Protein AF-A0A6J2XDR3-F1 (afdb_monomer)

Structure (mmCIF, N/CA/C/O backbone):
data_AF-A0A6J2XDR3-F1
#
_entry.id   AF-A0A6J2XDR3-F1
#
loop_
_atom_site.group_PDB
_atom_site.id
_atom_site.type_symbol
_atom_site.label_atom_id
_atom_site.label_alt_id
_atom_site.label_comp_id
_atom_site.label_asym_id
_atom_site.label_entity_id
_atom_site.label_seq_id
_atom_site.pdbx_PDB_ins_code
_atom_site.Cartn_x
_atom_site.Cartn_y
_atom_site.Cartn_z
_atom_site.occupancy
_atom_site.B_iso_or_equiv
_atom_site.auth_seq_id
_atom_site.auth_comp_id
_atom_site.auth_asym_id
_atom_site.auth_atom_id
_atom_site.pdbx_PDB_model_num
ATOM 1 N N . MET A 1 1 ? -37.611 -38.930 29.284 1.00 57.62 1 MET A N 1
ATOM 2 C CA . MET A 1 1 ? -36.949 -38.445 30.517 1.00 57.62 1 MET A CA 1
ATOM 3 C C . MET A 1 1 ? -37.208 -36.951 30.643 1.00 57.62 1 MET A C 1
ATOM 5 O O . MET A 1 1 ? -36.987 -36.275 29.644 1.00 57.62 1 MET A O 1
ATOM 9 N N . PRO A 1 2 ? -37.687 -36.424 31.783 1.00 74.38 2 PRO A N 1
ATOM 10 C CA . PRO A 1 2 ? -37.777 -34.981 31.978 1.00 74.38 2 PRO A CA 1
ATOM 11 C C . PRO A 1 2 ? -36.400 -34.430 32.374 1.00 74.38 2 PRO A C 1
ATOM 13 O O . PRO A 1 2 ? -35.704 -35.013 33.205 1.00 74.38 2 PRO A O 1
ATOM 16 N N . PHE A 1 3 ? -35.981 -33.332 31.748 1.00 73.56 3 PHE A N 1
ATOM 17 C CA . PHE A 1 3 ? -34.728 -32.660 32.082 1.00 73.56 3 PHE A CA 1
ATOM 18 C C . PHE A 1 3 ? -34.856 -31.928 33.424 1.00 73.56 3 PHE A C 1
ATOM 20 O O . PHE A 1 3 ? -35.888 -31.325 33.711 1.00 73.56 3 PHE A O 1
ATOM 27 N N . VAL A 1 4 ? -33.796 -31.963 34.237 1.00 82.19 4 VAL A N 1
ATOM 28 C CA . VAL A 1 4 ? -33.711 -31.187 35.483 1.00 82.19 4 VAL A CA 1
ATOM 29 C C . VAL A 1 4 ? -33.727 -29.701 35.128 1.00 82.19 4 VAL A C 1
ATOM 31 O O . VAL A 1 4 ? -32.774 -29.191 34.537 1.00 82.19 4 VAL A O 1
ATOM 34 N N . GLN A 1 5 ? -34.807 -29.010 35.482 1.00 79.81 5 GLN A N 1
ATOM 35 C CA . GLN A 1 5 ? -34.927 -27.572 35.290 1.00 79.81 5 GLN A CA 1
ATOM 36 C C . GLN A 1 5 ? -34.042 -26.865 36.320 1.00 79.81 5 GLN A C 1
ATOM 38 O O . GLN A 1 5 ? -34.314 -26.893 37.518 1.00 79.81 5 GLN A O 1
ATOM 43 N N . ARG A 1 6 ? -32.943 -26.264 35.857 1.00 81.50 6 ARG A N 1
ATOM 44 C CA . ARG A 1 6 ? -32.077 -25.424 36.690 1.00 81.50 6 ARG A CA 1
ATOM 45 C C . ARG A 1 6 ? -32.516 -23.977 36.531 1.00 81.50 6 ARG A C 1
ATOM 47 O O . ARG A 1 6 ? -32.432 -23.433 35.433 1.00 81.50 6 ARG A O 1
ATOM 54 N N . VAL A 1 7 ? -32.980 -23.371 37.618 1.00 74.50 7 VAL A N 1
ATOM 55 C CA . VAL A 1 7 ? -33.200 -21.924 37.680 1.00 74.50 7 VAL A CA 1
ATOM 56 C C . VAL A 1 7 ? -31.841 -21.278 37.935 1.00 74.50 7 VAL A C 1
ATOM 58 O O . VAL A 1 7 ? -31.142 -21.659 38.874 1.00 74.50 7 VAL A O 1
ATOM 61 N N . VAL A 1 8 ? -31.425 -20.376 37.047 1.00 78.88 8 VAL A N 1
ATOM 62 C CA . VAL A 1 8 ? -30.143 -19.667 37.131 1.00 78.88 8 VAL A CA 1
ATOM 63 C C . VAL A 1 8 ? -30.444 -18.200 37.380 1.00 78.88 8 VAL A C 1
ATOM 65 O O . VAL A 1 8 ? -31.195 -17.594 36.619 1.00 78.88 8 VAL A O 1
ATOM 68 N N . GLU A 1 9 ? -29.844 -17.638 38.426 1.00 72.19 9 GLU A N 1
ATOM 69 C CA . GLU A 1 9 ? -30.037 -16.240 38.805 1.00 72.19 9 GLU A CA 1
ATOM 70 C C . GLU A 1 9 ? -28.734 -15.445 38.636 1.00 72.19 9 GLU A C 1
ATOM 72 O O . GLU A 1 9 ? -27.657 -15.920 39.020 1.00 72.19 9 GLU A O 1
ATOM 77 N N . PRO A 1 10 ? -28.796 -14.236 38.055 1.00 73.88 10 PRO A N 1
ATOM 78 C CA . PRO A 1 10 ? -27.627 -13.383 37.895 1.00 73.88 10 PRO A CA 1
ATOM 79 C C . PRO A 1 10 ? -27.166 -12.846 39.257 1.00 73.88 10 PRO A C 1
ATOM 81 O O . PRO A 1 10 ? -27.947 -12.253 39.988 1.00 73.88 10 PRO A O 1
ATOM 84 N N . ARG A 1 11 ? -25.883 -13.022 39.606 1.00 78.38 11 ARG A N 1
ATOM 85 C CA . ARG A 1 11 ? -25.310 -12.528 40.882 1.00 78.38 11 ARG A CA 1
ATOM 86 C C . ARG A 1 11 ? -24.545 -11.212 40.769 1.00 78.38 11 ARG A C 1
ATOM 88 O O . ARG A 1 11 ? -24.395 -10.495 41.757 1.00 78.38 11 ARG A O 1
ATOM 95 N N . LEU A 1 12 ? -24.035 -10.914 39.579 1.00 79.50 12 LEU A N 1
ATOM 96 C CA . LEU A 1 12 ? -23.176 -9.767 39.310 1.00 79.50 12 LEU A CA 1
ATOM 97 C C . LEU A 1 12 ? -23.710 -8.996 38.106 1.00 79.50 12 LEU A C 1
ATOM 99 O O . LEU A 1 12 ? -24.122 -9.601 37.116 1.00 79.50 12 LEU A O 1
ATOM 103 N N . LEU A 1 13 ? -23.621 -7.671 38.174 1.00 78.94 13 LEU A N 1
ATOM 104 C CA . LEU A 1 13 ? -23.793 -6.774 37.042 1.00 78.94 13 LEU A CA 1
ATOM 105 C C . LEU A 1 13 ? -22.495 -5.988 36.856 1.00 78.94 13 LEU A C 1
ATOM 107 O O . LEU A 1 13 ? -22.123 -5.161 37.688 1.00 78.94 13 LEU A O 1
ATOM 111 N N . SER A 1 14 ? -21.769 -6.267 35.770 1.00 79.31 14 SER A N 1
ATOM 112 C CA . SER A 1 14 ? -20.398 -5.775 35.582 1.00 79.31 14 SER A CA 1
ATOM 113 C C . SER A 1 14 ? -19.500 -6.171 36.771 1.00 79.31 14 SER A C 1
ATOM 115 O O . SER A 1 14 ? -19.256 -7.358 36.982 1.00 79.31 14 SER A O 1
ATOM 117 N N . ARG A 1 15 ? -19.010 -5.200 37.554 1.00 81.38 15 ARG A N 1
ATOM 118 C CA . ARG A 1 15 ? -18.175 -5.407 38.751 1.00 81.38 15 ARG A CA 1
ATOM 119 C C . ARG A 1 15 ? -18.949 -5.242 40.069 1.00 81.38 15 ARG A C 1
ATOM 121 O O . ARG A 1 15 ? -18.328 -5.266 41.126 1.00 81.38 15 ARG A O 1
ATOM 128 N N . VAL A 1 16 ? -20.271 -5.060 40.014 1.00 79.94 16 VAL A N 1
ATOM 129 C CA . VAL A 1 16 ? -21.134 -4.798 41.177 1.00 79.94 16 VAL A CA 1
ATOM 130 C C . VAL A 1 16 ? -21.942 -6.051 41.530 1.00 79.94 16 VAL A C 1
ATOM 132 O O . VAL A 1 16 ? -22.462 -6.733 40.646 1.00 79.94 16 VAL A O 1
ATOM 135 N N . GLN A 1 17 ? -22.038 -6.370 42.824 1.00 82.81 17 GLN A N 1
ATOM 136 C CA . GLN A 1 17 ? -22.898 -7.445 43.332 1.00 82.81 17 GLN A CA 1
ATOM 137 C C . GLN A 1 17 ? -24.353 -6.981 43.396 1.00 82.81 17 GLN A C 1
ATOM 139 O O . GLN A 1 17 ? -24.641 -5.955 44.006 1.00 82.81 17 GLN A O 1
ATOM 144 N N . LEU A 1 18 ? -25.255 -7.756 42.786 1.00 79.06 18 LEU A N 1
ATOM 145 C CA . LEU A 1 18 ? -26.684 -7.428 42.708 1.00 79.06 18 LEU A CA 1
ATOM 146 C C . LEU A 1 18 ? -27.416 -7.635 44.042 1.00 79.06 18 LEU A C 1
ATOM 148 O O . LEU A 1 18 ? -28.390 -6.943 44.337 1.00 79.06 18 LEU A O 1
ATOM 152 N N . PHE A 1 19 ? -26.924 -8.568 44.857 1.00 82.94 19 PHE A N 1
ATOM 153 C CA . PHE A 1 19 ? -27.519 -8.963 46.130 1.00 82.94 19 PHE A CA 1
ATOM 154 C C . PHE A 1 19 ? -26.476 -8.893 47.248 1.00 82.94 19 PHE A C 1
ATOM 156 O O . PHE A 1 19 ? -25.295 -9.165 47.020 1.00 82.94 19 PHE A O 1
ATOM 163 N N . ASN A 1 20 ? -26.913 -8.530 48.452 1.00 82.25 20 ASN A N 1
ATOM 164 C CA . ASN A 1 20 ? -26.127 -8.697 49.675 1.00 82.25 20 ASN A CA 1
ATOM 165 C C . ASN A 1 20 ? -26.038 -10.179 50.073 1.00 82.25 20 ASN A C 1
ATOM 167 O O . ASN A 1 20 ? -26.810 -11.006 49.585 1.00 82.25 20 ASN A O 1
ATOM 171 N N . GLU A 1 21 ? -25.140 -10.511 51.006 1.00 83.19 21 GLU A N 1
ATOM 172 C CA . GLU A 1 21 ? -25.042 -11.869 51.574 1.00 83.19 21 GLU A CA 1
ATOM 173 C C . GLU A 1 21 ? -26.366 -12.331 52.213 1.00 83.19 21 GLU A C 1
ATOM 175 O O . GLU A 1 21 ? -26.686 -13.517 52.182 1.00 83.19 21 GLU A O 1
ATOM 180 N N . ASP A 1 22 ? -27.185 -11.376 52.664 1.00 84.12 22 ASP A N 1
ATOM 181 C CA . ASP A 1 22 ? -28.503 -11.595 53.272 1.00 84.12 22 ASP A CA 1
ATOM 182 C C . ASP A 1 22 ? -29.638 -11.787 52.241 1.00 84.12 22 ASP A C 1
ATOM 184 O O . ASP A 1 22 ? -30.806 -11.903 52.610 1.00 84.12 22 ASP A O 1
ATOM 188 N N . GLY A 1 23 ? -29.330 -11.758 50.938 1.00 78.38 23 GLY A N 1
ATOM 189 C CA . GLY A 1 23 ? -30.308 -11.891 49.850 1.00 78.38 23 GLY A CA 1
ATOM 190 C C . GLY A 1 23 ? -31.117 -10.626 49.537 1.00 78.38 23 GLY A C 1
ATOM 191 O O . GLY A 1 23 ? -31.949 -10.643 48.632 1.00 78.38 23 GLY A O 1
ATOM 192 N N . SER A 1 24 ? -30.874 -9.512 50.236 1.00 80.44 24 SER A N 1
ATOM 193 C CA . SER A 1 24 ? -31.494 -8.220 49.917 1.00 80.44 24 SER A CA 1
ATOM 194 C C . SER A 1 24 ? -30.915 -7.624 48.630 1.00 80.44 24 SER A C 1
ATOM 196 O O . SER A 1 24 ? -29.707 -7.697 48.381 1.00 80.44 24 SER A O 1
ATOM 198 N N . VAL A 1 25 ? -31.786 -7.035 47.804 1.00 80.06 25 VAL A N 1
ATOM 199 C CA . VAL A 1 25 ? -31.388 -6.352 46.567 1.00 80.06 25 VAL A CA 1
ATOM 200 C C . VAL A 1 25 ? -30.539 -5.140 46.934 1.00 80.06 25 VAL A C 1
ATOM 202 O O . VAL A 1 25 ? -30.947 -4.296 47.730 1.00 80.06 25 VAL A O 1
ATOM 205 N N . ARG A 1 26 ? -29.332 -5.083 46.378 1.00 77.69 26 ARG A N 1
ATOM 206 C CA . ARG A 1 26 ? -28.338 -4.048 46.681 1.00 77.69 26 ARG A CA 1
ATOM 207 C C . ARG A 1 26 ? -28.389 -2.865 45.714 1.00 77.69 26 ARG A C 1
ATOM 209 O O . ARG A 1 26 ? -27.817 -1.817 45.992 1.00 77.69 26 ARG A O 1
ATOM 216 N N . VAL A 1 27 ? -29.028 -3.090 44.575 1.00 73.69 27 VAL A N 1
ATOM 217 C CA . VAL A 1 27 ? -28.977 -2.281 43.360 1.00 73.69 27 VAL A CA 1
ATOM 218 C C . VAL A 1 27 ? -30.325 -1.595 43.166 1.00 73.69 27 VAL A C 1
ATOM 220 O O . VAL A 1 27 ? -31.364 -2.242 43.272 1.00 73.69 27 VAL A O 1
ATOM 223 N N . ASN A 1 28 ? -30.309 -0.291 42.898 1.00 71.06 28 ASN A N 1
ATOM 224 C CA . ASN A 1 28 ? -31.529 0.475 42.649 1.00 71.06 28 ASN A CA 1
ATOM 225 C C . AS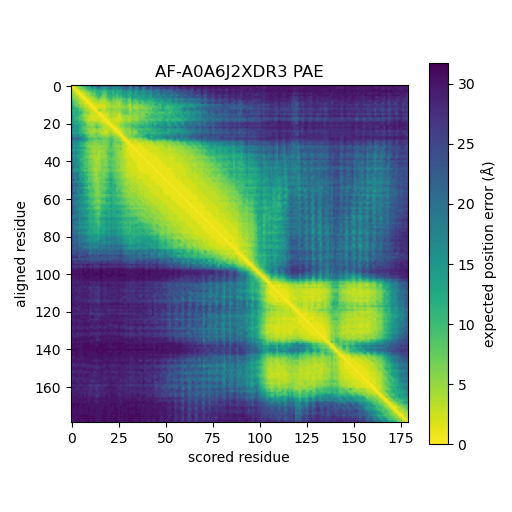N A 1 28 ? -32.097 0.200 41.245 1.00 71.06 28 ASN A C 1
ATOM 227 O O . ASN A 1 28 ? -31.360 -0.118 40.304 1.00 71.06 28 ASN A O 1
ATOM 231 N N . ASP A 1 29 ? -33.412 0.385 41.089 1.00 71.12 29 ASP A N 1
ATOM 232 C CA . ASP A 1 29 ? -34.073 0.334 39.782 1.00 71.12 29 ASP A CA 1
ATOM 233 C C . ASP A 1 29 ? -33.400 1.324 38.809 1.00 71.12 29 ASP A C 1
ATOM 235 O O . ASP A 1 29 ? -33.241 2.507 39.110 1.00 71.12 29 ASP A O 1
ATOM 239 N N . GLY A 1 30 ? -32.964 0.827 37.644 1.00 72.81 30 GLY A N 1
ATOM 240 C CA . GLY A 1 30 ? -32.302 1.618 36.593 1.00 72.81 30 GLY A CA 1
ATOM 241 C C . GLY A 1 30 ? -30.785 1.418 36.447 1.00 72.81 30 GLY A C 1
ATOM 242 O O . GLY A 1 30 ? -30.225 1.803 35.421 1.00 72.81 30 GLY A O 1
ATOM 243 N N . GLU A 1 31 ? -30.090 0.757 37.381 1.00 78.81 31 GLU A N 1
ATOM 244 C CA . GLU A 1 31 ? -28.640 0.501 37.236 1.00 78.81 31 GLU A CA 1
ATOM 245 C C . GLU A 1 31 ? -28.307 -0.403 36.037 1.00 78.81 31 GLU A C 1
ATOM 247 O O . GLU A 1 31 ? -27.301 -0.199 35.357 1.00 78.81 31 GLU A O 1
ATOM 252 N N . LEU A 1 32 ? -29.174 -1.372 35.723 1.00 80.31 32 LEU A N 1
ATOM 253 C CA . LEU A 1 32 ? -29.036 -2.205 34.523 1.00 80.31 32 LEU A CA 1
ATOM 254 C C . LEU A 1 32 ? -29.129 -1.368 33.241 1.00 80.31 32 LEU A C 1
ATOM 256 O O . LEU A 1 32 ? -28.338 -1.559 32.315 1.00 80.31 32 LEU A O 1
ATOM 260 N N . GLU A 1 33 ? -30.062 -0.421 33.195 1.00 84.31 33 GLU A N 1
ATOM 261 C CA . GLU A 1 33 ? -30.222 0.500 32.070 1.00 84.31 33 GLU A CA 1
ATOM 262 C C . GLU A 1 33 ? -29.004 1.429 31.945 1.00 84.31 33 GLU A C 1
ATOM 264 O O . GLU A 1 33 ? -28.465 1.619 30.855 1.00 84.31 33 GLU A O 1
ATOM 269 N N . ALA A 1 34 ? -28.477 1.918 33.070 1.00 84.56 34 ALA A N 1
ATOM 270 C CA . ALA A 1 34 ? -27.263 2.728 33.092 1.00 84.56 34 ALA A CA 1
ATOM 271 C C . ALA A 1 34 ? -26.028 1.956 32.590 1.00 84.56 34 ALA A C 1
ATOM 273 O O . ALA A 1 34 ? -25.277 2.470 31.756 1.00 84.56 34 ALA A O 1
ATOM 274 N N . VAL A 1 35 ? -25.818 0.715 33.051 1.00 87.00 35 VAL A N 1
ATOM 275 C CA . VAL A 1 35 ? -24.690 -0.130 32.620 1.00 87.00 35 VAL A CA 1
ATOM 276 C C . VAL A 1 35 ? -24.813 -0.485 31.142 1.00 87.00 35 VAL A C 1
ATOM 278 O O . VAL A 1 35 ? -23.840 -0.352 30.404 1.00 87.00 35 VAL A O 1
ATOM 281 N N . THR A 1 36 ? -25.999 -0.888 30.685 1.00 88.00 36 THR A N 1
ATOM 282 C CA . THR A 1 36 ? -26.220 -1.232 29.272 1.00 88.00 36 THR A CA 1
ATOM 283 C C . THR A 1 36 ? -26.013 -0.026 28.360 1.00 88.00 36 THR A C 1
ATOM 285 O O . THR A 1 36 ? -25.289 -0.142 27.369 1.00 88.00 36 THR A O 1
ATOM 288 N N . ASN A 1 37 ? -26.541 1.147 28.719 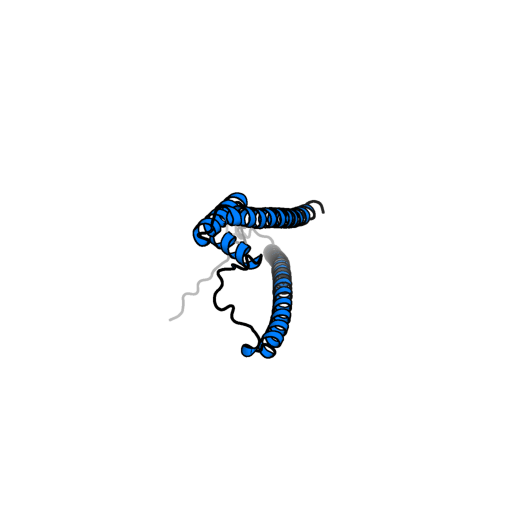1.00 94.00 37 ASN A N 1
ATOM 289 C CA . ASN A 1 37 ? -26.331 2.374 27.957 1.00 94.00 37 ASN A CA 1
ATOM 290 C C . ASN A 1 37 ? -24.852 2.798 27.944 1.00 94.00 37 ASN A C 1
ATOM 292 O O . ASN A 1 37 ? -24.315 3.169 26.899 1.00 94.00 37 ASN A O 1
ATOM 296 N N . PHE A 1 38 ? -24.149 2.677 29.075 1.00 92.31 38 PHE A N 1
ATOM 297 C CA . PHE A 1 38 ? -22.716 2.962 29.147 1.00 92.31 38 PHE A CA 1
ATOM 298 C C . PHE A 1 38 ? -21.890 2.013 28.268 1.00 92.31 38 PHE A C 1
ATOM 300 O O . PHE A 1 38 ? -20.999 2.456 27.533 1.00 92.31 38 PHE A O 1
ATOM 307 N N . THR A 1 39 ? -22.186 0.712 28.314 1.00 93.56 39 THR A N 1
ATOM 308 C CA . THR A 1 39 ? -21.534 -0.294 27.470 1.00 93.56 39 THR A CA 1
ATOM 309 C C . THR A 1 39 ? -21.802 -0.024 25.991 1.00 93.56 39 THR A C 1
ATOM 311 O O . THR A 1 39 ? -20.863 -0.065 25.195 1.00 93.56 39 THR A O 1
ATOM 314 N N . LEU A 1 40 ? -23.035 0.338 25.623 1.00 96.69 40 LEU A N 1
ATOM 315 C CA . LEU A 1 40 ? -23.409 0.690 24.252 1.00 96.69 40 LEU A CA 1
ATOM 316 C C . LEU A 1 40 ? -22.655 1.941 23.778 1.00 96.69 40 LEU A C 1
ATOM 318 O O . LEU A 1 40 ? -21.984 1.907 22.747 1.00 96.69 40 LEU A O 1
ATOM 322 N N . CYS A 1 41 ? -22.673 3.022 24.561 1.00 97.69 41 CYS A N 1
ATOM 323 C CA . CYS A 1 41 ? -21.931 4.246 24.255 1.00 97.69 41 CYS A CA 1
ATOM 324 C C . CYS A 1 41 ? -20.429 3.983 24.088 1.00 97.69 41 CYS A C 1
ATOM 326 O O . CYS A 1 41 ? -19.784 4.551 23.206 1.00 97.69 41 CYS A O 1
ATOM 328 N N . SER A 1 42 ? -19.862 3.112 24.923 1.00 96.94 42 SER A N 1
ATOM 329 C CA . SER A 1 42 ? -18.451 2.729 24.838 1.00 96.94 42 SER A CA 1
ATOM 330 C C . SER A 1 42 ? -18.153 1.930 23.569 1.00 96.94 42 SER A C 1
ATOM 332 O O . SER A 1 42 ? -17.163 2.216 22.897 1.00 96.94 42 SER A O 1
ATOM 334 N N . ALA A 1 43 ? -19.023 0.990 23.192 1.00 97.88 43 ALA A N 1
ATOM 335 C CA . ALA A 1 43 ? -18.898 0.245 21.942 1.00 97.88 43 ALA A CA 1
ATOM 336 C C . ALA A 1 43 ? -18.985 1.170 20.715 1.00 97.88 43 AL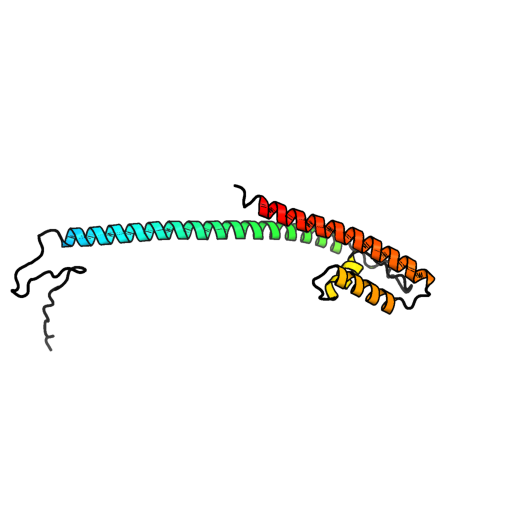A A C 1
ATOM 338 O O . ALA A 1 43 ? -18.168 1.058 19.804 1.00 97.88 43 ALA A O 1
ATOM 339 N N . LEU A 1 44 ? -19.901 2.146 20.714 1.00 98.25 44 LEU A N 1
ATOM 340 C CA . LEU A 1 44 ? -19.998 3.145 19.643 1.00 98.25 44 LEU A CA 1
ATOM 341 C C . LEU A 1 44 ? -18.732 4.001 19.531 1.00 98.25 44 LEU A C 1
ATOM 343 O O . LEU A 1 44 ? -18.249 4.234 18.426 1.00 98.25 44 LEU A O 1
ATOM 347 N N . LYS A 1 45 ? -18.152 4.428 20.660 1.00 98.19 45 LYS A N 1
ATOM 348 C CA . LYS A 1 45 ? -16.871 5.156 20.665 1.00 98.19 45 LYS A CA 1
ATOM 349 C C . LYS A 1 45 ? -15.733 4.312 20.091 1.00 98.19 45 LYS A C 1
ATOM 351 O O . LYS A 1 45 ? -14.925 4.825 19.322 1.00 98.19 45 LYS A O 1
ATOM 356 N N . GLN A 1 46 ? -15.681 3.025 20.434 1.00 98.25 46 GLN A N 1
ATOM 357 C CA . GLN A 1 46 ? -14.683 2.105 19.886 1.00 98.25 46 GLN A CA 1
ATOM 358 C C . GLN A 1 46 ? -14.858 1.913 18.375 1.00 98.25 46 GLN A C 1
ATOM 360 O O . GLN A 1 46 ? -13.873 1.972 17.646 1.00 98.25 46 GLN A O 1
ATOM 365 N N . LEU A 1 47 ? -16.093 1.762 17.888 1.00 98.38 47 LEU A N 1
ATOM 366 C CA . LEU A 1 47 ? -16.383 1.668 16.453 1.00 98.38 47 LEU A CA 1
ATOM 367 C C . LEU A 1 47 ? -16.021 2.953 15.701 1.00 98.38 47 LEU A C 1
ATOM 369 O O . LEU A 1 47 ? -15.438 2.884 14.622 1.00 98.38 47 LEU A O 1
ATOM 373 N N . ALA A 1 48 ? -16.303 4.121 16.280 1.00 98.19 48 ALA A N 1
ATOM 374 C CA . ALA A 1 48 ? -15.900 5.400 15.704 1.00 98.19 48 ALA A CA 1
ATOM 375 C C . ALA A 1 48 ? -14.370 5.513 15.606 1.00 98.19 48 ALA A C 1
ATOM 377 O O . ALA A 1 48 ? -13.843 5.863 14.553 1.00 98.19 48 ALA A O 1
ATOM 378 N N . SER A 1 49 ? -13.650 5.142 16.670 1.00 98.12 49 SER A N 1
ATOM 379 C CA . SER A 1 49 ? -12.183 5.102 16.658 1.00 98.12 49 SER A CA 1
ATOM 380 C C . SER A 1 49 ? -11.644 4.126 15.613 1.00 98.12 49 SER A C 1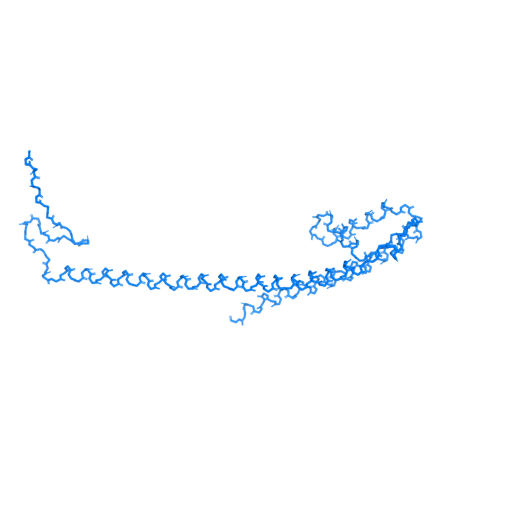
ATOM 382 O O . SER A 1 49 ? -10.685 4.451 14.920 1.00 98.12 49 SER A O 1
ATOM 384 N N . LEU A 1 50 ? -12.254 2.946 15.475 1.00 98.25 50 LEU A N 1
ATOM 385 C CA . LEU A 1 50 ? -11.863 1.962 14.469 1.00 98.25 50 LEU A CA 1
ATOM 386 C C . LEU A 1 50 ? -12.079 2.498 13.049 1.00 98.25 50 LEU A C 1
ATOM 388 O O . LEU A 1 50 ? -11.224 2.307 12.190 1.00 98.25 50 LEU A O 1
ATOM 392 N N . SER A 1 51 ? -13.194 3.192 12.811 1.00 98.06 51 SER A N 1
ATOM 393 C CA . SER A 1 51 ? -13.490 3.803 11.515 1.00 98.06 51 SER A CA 1
ATOM 394 C C . SER A 1 51 ? -12.462 4.866 11.127 1.00 98.06 51 SER A C 1
ATOM 396 O O . SER A 1 51 ? -12.101 4.938 9.957 1.00 98.06 51 SER A O 1
ATOM 398 N N . LEU A 1 52 ? -11.984 5.671 12.083 1.00 97.81 52 LEU A N 1
ATOM 399 C CA . LEU A 1 52 ? -10.937 6.669 11.829 1.00 97.81 52 LEU A CA 1
ATOM 400 C C . LEU A 1 52 ? -9.612 6.003 11.449 1.00 97.81 52 LEU A C 1
ATOM 402 O O . LEU A 1 52 ? -9.014 6.355 10.439 1.00 97.81 52 LEU A O 1
ATOM 406 N N . VAL A 1 53 ? -9.201 4.980 12.202 1.00 97.94 53 VAL A N 1
ATOM 407 C CA . VAL A 1 53 ? -7.972 4.229 11.901 1.00 97.94 53 VAL A CA 1
ATOM 408 C C . VAL A 1 53 ? -8.063 3.539 10.537 1.00 97.94 53 VAL A C 1
ATOM 410 O O . VAL A 1 53 ? -7.089 3.517 9.788 1.00 97.94 53 VAL A O 1
ATOM 413 N N . ALA A 1 54 ? -9.225 2.985 10.185 1.00 98.38 54 ALA A N 1
ATOM 414 C CA . ALA A 1 54 ? -9.432 2.374 8.876 1.00 98.38 54 ALA A CA 1
ATOM 415 C C . ALA A 1 54 ? -9.298 3.398 7.737 1.00 98.38 54 ALA A C 1
ATOM 417 O O . ALA A 1 54 ? -8.653 3.104 6.732 1.00 98.38 54 ALA A O 1
ATOM 418 N N . ASP A 1 55 ? -9.869 4.595 7.897 1.00 98.19 55 ASP A N 1
ATOM 419 C CA . ASP A 1 55 ? -9.756 5.679 6.916 1.00 98.19 55 ASP A CA 1
ATOM 420 C C . ASP A 1 55 ? -8.294 6.103 6.701 1.00 98.19 55 ASP A C 1
ATOM 422 O O . ASP A 1 55 ? -7.850 6.225 5.558 1.00 98.19 55 ASP A O 1
ATOM 426 N N . ASP A 1 56 ? -7.515 6.228 7.778 1.00 97.94 56 ASP A N 1
ATOM 427 C CA . ASP A 1 56 ? -6.086 6.547 7.696 1.00 97.94 56 ASP A CA 1
ATOM 428 C C . ASP A 1 56 ? -5.296 5.468 6.935 1.00 97.94 56 ASP A C 1
ATOM 430 O O . ASP A 1 56 ? -4.523 5.788 6.027 1.00 97.94 56 ASP A O 1
ATOM 434 N N . ILE A 1 57 ? -5.547 4.184 7.225 1.00 98.06 57 ILE A N 1
ATOM 435 C CA . ILE A 1 57 ? -4.920 3.060 6.507 1.00 98.06 57 ILE A CA 1
ATOM 436 C C . ILE A 1 57 ? -5.263 3.115 5.014 1.00 98.06 57 ILE A C 1
ATOM 438 O O . ILE A 1 57 ? -4.381 2.962 4.165 1.00 98.06 57 ILE A O 1
ATOM 442 N N . PHE A 1 58 ? -6.536 3.329 4.666 1.00 98.19 58 PHE A N 1
ATOM 443 C CA . PHE A 1 58 ? -6.963 3.366 3.267 1.00 98.19 58 PHE A CA 1
ATOM 444 C C . PHE A 1 58 ? -6.429 4.586 2.514 1.00 98.19 58 PHE A C 1
ATOM 446 O O . PHE A 1 58 ? -6.115 4.466 1.326 1.00 98.19 58 PHE A O 1
ATOM 453 N N . LYS A 1 59 ? -6.271 5.733 3.181 1.00 98.19 59 LYS A N 1
ATOM 454 C CA . LYS A 1 59 ? -5.617 6.914 2.604 1.00 98.19 59 LYS A CA 1
ATOM 455 C C . LYS A 1 59 ? -4.161 6.631 2.260 1.00 98.19 59 LYS A C 1
ATOM 457 O O . LYS A 1 59 ? -3.762 6.856 1.117 1.00 98.19 59 LYS A O 1
ATOM 462 N N . GLU A 1 60 ? -3.400 6.071 3.199 1.00 98.00 60 GLU A N 1
ATOM 463 C CA . GLU A 1 60 ? -1.993 5.737 2.965 1.00 98.00 60 GLU A CA 1
ATOM 464 C C . GLU A 1 60 ? -1.843 4.729 1.814 1.00 98.00 60 GLU A C 1
ATOM 466 O O . GLU A 1 60 ? -1.058 4.943 0.885 1.00 98.00 60 GLU A O 1
ATOM 471 N N . LEU A 1 61 ? -2.653 3.665 1.815 1.00 98.25 61 LEU A N 1
ATOM 472 C CA . LEU A 1 61 ? -2.700 2.685 0.725 1.00 98.25 61 LEU A CA 1
ATOM 473 C C . LEU A 1 61 ? -3.033 3.342 -0.618 1.00 98.25 61 LEU A C 1
ATOM 475 O O . LEU A 1 61 ? -2.399 3.042 -1.633 1.00 98.25 61 LEU A O 1
ATOM 479 N N . GLY A 1 62 ? -4.004 4.256 -0.630 1.00 97.94 62 GLY A N 1
ATOM 480 C CA . GLY A 1 62 ? -4.386 5.017 -1.813 1.00 97.94 62 GLY A CA 1
ATOM 481 C C . GLY A 1 62 ? -3.228 5.839 -2.376 1.00 97.94 62 GLY A C 1
ATOM 482 O O . GLY A 1 62 ? -3.003 5.844 -3.588 1.00 97.94 62 GLY A O 1
ATOM 483 N N . ASP A 1 63 ? -2.451 6.490 -1.518 1.00 97.62 63 ASP A N 1
ATOM 484 C CA . ASP A 1 63 ? -1.308 7.299 -1.937 1.00 97.62 63 ASP A CA 1
ATOM 485 C C . ASP A 1 63 ? -0.141 6.445 -2.443 1.00 97.62 63 ASP A C 1
ATOM 487 O O . ASP A 1 63 ? 0.452 6.752 -3.487 1.00 97.62 63 ASP A O 1
ATOM 491 N N . GLN A 1 64 ? 0.130 5.310 -1.794 1.00 97.81 64 GLN A N 1
ATOM 492 C CA . GLN A 1 64 ? 1.097 4.330 -2.291 1.00 97.81 64 GLN A CA 1
ATOM 493 C C . GLN A 1 64 ? 0.690 3.790 -3.672 1.00 97.81 64 GLN A C 1
ATOM 495 O O . GLN A 1 64 ? 1.525 3.709 -4.581 1.00 97.81 64 GLN A O 1
ATOM 500 N N . LEU A 1 65 ? -0.598 3.487 -3.878 1.00 98.12 65 LEU A N 1
ATOM 501 C CA . LEU A 1 65 ? -1.117 3.043 -5.173 1.00 98.12 65 LEU A CA 1
ATOM 502 C C . LEU A 1 65 ? -0.963 4.115 -6.253 1.00 98.12 65 LEU A C 1
ATOM 504 O O . LEU A 1 65 ? -0.530 3.794 -7.360 1.00 98.12 65 LEU A O 1
ATOM 508 N N . LYS A 1 66 ? -1.253 5.387 -5.950 1.00 97.62 66 LYS A N 1
ATOM 509 C CA . LYS A 1 66 ? -1.040 6.500 -6.896 1.00 97.62 66 LYS A CA 1
ATOM 510 C C . LYS A 1 66 ? 0.425 6.597 -7.321 1.00 97.62 66 LYS A C 1
ATOM 512 O O . LYS A 1 66 ? 0.713 6.790 -8.505 1.00 97.62 66 LYS A O 1
ATOM 517 N N . LEU A 1 67 ? 1.360 6.422 -6.386 1.00 96.88 67 LEU A N 1
ATOM 518 C CA . LEU A 1 67 ? 2.793 6.435 -6.684 1.00 96.88 67 LEU A CA 1
ATOM 519 C C . LEU A 1 67 ? 3.194 5.272 -7.602 1.00 96.88 67 LEU A C 1
ATOM 521 O O . LEU A 1 67 ? 3.936 5.472 -8.571 1.00 96.88 67 LEU A O 1
ATOM 525 N N . ILE A 1 68 ? 2.696 4.064 -7.327 1.00 97.75 68 ILE A N 1
ATOM 526 C CA . ILE A 1 68 ? 2.930 2.886 -8.172 1.00 97.75 68 ILE A CA 1
ATOM 527 C C . ILE A 1 68 ? 2.333 3.106 -9.563 1.00 97.75 68 ILE A C 1
ATOM 529 O O . ILE A 1 68 ? 3.029 2.911 -10.559 1.00 97.75 68 ILE A O 1
ATOM 533 N N . TYR A 1 69 ? 1.097 3.595 -9.643 1.00 97.56 69 TYR A N 1
ATOM 534 C CA . TYR A 1 69 ? 0.422 3.904 -10.899 1.00 97.56 69 TYR A CA 1
ATOM 535 C C . TYR A 1 69 ? 1.217 4.915 -11.736 1.00 97.56 69 TYR A C 1
ATOM 537 O O . TYR A 1 69 ? 1.502 4.669 -12.909 1.00 97.56 69 TYR A O 1
ATOM 545 N N . GLY A 1 70 ? 1.693 6.004 -11.122 1.00 96.94 70 GLY A N 1
ATOM 546 C CA . GLY A 1 70 ? 2.531 6.994 -11.800 1.00 96.94 70 GLY A CA 1
ATOM 547 C C . GLY A 1 70 ? 3.852 6.417 -12.328 1.00 96.94 70 GLY A C 1
ATOM 548 O O . GLY A 1 70 ? 4.347 6.838 -13.377 1.00 96.94 70 GLY A O 1
ATOM 549 N N . ARG A 1 71 ? 4.437 5.427 -11.642 1.00 97.25 71 ARG A N 1
ATOM 550 C CA . ARG A 1 71 ? 5.613 4.691 -12.142 1.00 97.25 71 ARG A CA 1
ATOM 551 C C . ARG A 1 71 ? 5.246 3.758 -13.294 1.00 97.25 71 ARG A C 1
ATOM 553 O O . ARG A 1 71 ? 5.985 3.727 -14.278 1.00 97.25 71 ARG A O 1
ATOM 560 N N . CYS A 1 72 ? 4.133 3.037 -13.188 1.00 97.50 72 CYS A N 1
ATOM 561 C CA . CYS A 1 72 ? 3.629 2.156 -14.238 1.00 97.50 72 CYS A CA 1
ATOM 562 C C . CYS A 1 72 ? 3.356 2.924 -15.533 1.00 97.50 72 CYS A C 1
ATOM 564 O O . CYS A 1 72 ? 3.827 2.497 -16.582 1.00 97.50 72 CYS A O 1
ATOM 566 N N . GLU A 1 73 ? 2.719 4.093 -15.470 1.00 97.25 73 GLU A N 1
ATOM 567 C CA . GLU A 1 73 ? 2.478 4.923 -16.657 1.00 97.25 73 GLU A CA 1
ATOM 568 C C . GLU A 1 73 ? 3.786 5.391 -17.312 1.00 97.25 73 GLU A C 1
ATOM 570 O O . GLU A 1 73 ? 3.969 5.261 -18.523 1.00 97.25 73 GLU A O 1
ATOM 575 N N . LYS A 1 74 ? 4.779 5.824 -16.521 1.00 96.31 74 LYS A N 1
ATOM 576 C CA . LYS A 1 74 ? 6.111 6.164 -17.060 1.00 96.31 74 LYS A CA 1
ATOM 577 C C . LYS A 1 74 ? 6.784 4.973 -17.745 1.00 96.31 74 LYS A C 1
ATOM 579 O O . LYS A 1 74 ? 7.460 5.150 -18.759 1.00 96.31 74 LYS A O 1
ATOM 584 N N . VAL A 1 75 ? 6.651 3.770 -17.185 1.00 97.25 75 VAL A N 1
ATOM 585 C CA . VAL A 1 75 ? 7.195 2.541 -17.782 1.00 97.25 75 VAL A CA 1
ATOM 586 C C . VAL A 1 75 ? 6.452 2.189 -19.065 1.00 97.25 75 VAL A C 1
ATOM 588 O O . VAL A 1 75 ? 7.102 1.900 -20.063 1.00 97.25 75 VAL A O 1
ATOM 591 N N . LYS A 1 76 ? 5.123 2.283 -19.073 1.00 97.00 76 LYS A N 1
ATOM 592 C CA . LYS A 1 76 ? 4.276 2.034 -20.242 1.00 97.00 76 LYS A CA 1
ATOM 593 C C . LYS A 1 76 ? 4.659 2.934 -21.414 1.00 97.00 76 LYS A C 1
ATOM 595 O O . LYS A 1 76 ? 4.909 2.428 -22.502 1.00 97.00 76 LYS A O 1
ATOM 600 N N . VAL A 1 77 ? 4.820 4.240 -21.183 1.00 96.69 77 VAL A N 1
ATOM 601 C CA . VAL A 1 77 ? 5.286 5.181 -22.219 1.00 96.69 77 VAL A CA 1
ATOM 602 C C . VAL A 1 77 ? 6.667 4.785 -22.748 1.00 96.69 77 VAL A C 1
ATOM 604 O O . VAL A 1 77 ? 6.884 4.750 -23.957 1.00 96.69 77 VAL A O 1
ATOM 607 N N . LYS A 1 78 ? 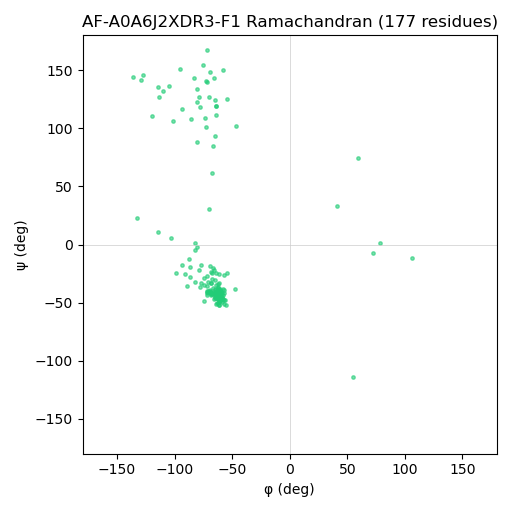7.609 4.436 -21.860 1.00 96.25 78 LYS A N 1
ATOM 608 C CA . LYS A 1 78 ? 8.940 3.965 -22.279 1.00 96.25 78 LYS A CA 1
ATOM 609 C C . LYS A 1 78 ? 8.871 2.676 -23.092 1.00 96.25 78 LYS A C 1
ATOM 611 O O . LYS A 1 78 ? 9.659 2.528 -24.019 1.00 96.25 78 LYS A O 1
ATOM 616 N N . LEU A 1 79 ? 7.965 1.765 -22.746 1.00 96.88 79 LEU A N 1
ATOM 617 C CA . LEU A 1 79 ? 7.771 0.503 -23.448 1.00 96.88 79 LEU A CA 1
ATOM 618 C C . LEU A 1 79 ? 7.267 0.756 -24.868 1.00 96.88 79 LEU A C 1
ATOM 620 O O . LEU A 1 79 ? 7.852 0.211 -25.792 1.00 96.88 79 LEU A O 1
ATOM 624 N N . VAL A 1 80 ? 6.287 1.644 -25.053 1.00 96.44 80 VAL A N 1
ATOM 625 C CA . VAL A 1 80 ? 5.812 2.045 -26.391 1.00 96.44 80 VAL A CA 1
ATOM 626 C C . VAL A 1 80 ? 6.961 2.610 -27.229 1.00 96.44 80 VAL A C 1
ATOM 628 O O . VAL A 1 80 ? 7.241 2.109 -28.312 1.00 96.44 80 VAL A O 1
ATOM 631 N N . VAL A 1 81 ? 7.714 3.574 -26.688 1.00 95.38 81 VAL A N 1
ATOM 632 C CA . VAL A 1 81 ? 8.859 4.174 -27.397 1.00 95.38 81 VAL A CA 1
ATOM 633 C C . VAL A 1 81 ? 9.934 3.138 -27.741 1.00 95.38 81 VAL A C 1
ATOM 635 O O . VAL A 1 81 ? 10.576 3.229 -28.787 1.00 95.38 81 VAL A O 1
ATOM 638 N N . LEU A 1 82 ? 10.190 2.179 -26.850 1.00 95.62 82 LEU A N 1
ATOM 639 C CA . LEU A 1 82 ? 11.129 1.090 -27.113 1.00 95.62 82 LEU A CA 1
ATOM 640 C C . LEU A 1 82 ? 10.590 0.127 -28.171 1.00 95.62 82 LEU A C 1
ATOM 642 O O . LEU A 1 82 ? 11.362 -0.263 -29.040 1.00 95.62 82 LEU A O 1
ATOM 646 N N . GLY A 1 83 ? 9.301 -0.206 -28.128 1.00 94.19 83 GLY A N 1
ATOM 647 C CA . GLY A 1 83 ? 8.620 -1.022 -29.131 1.00 94.19 83 GLY A CA 1
ATOM 648 C C . GLY A 1 83 ? 8.785 -0.431 -30.525 1.00 94.19 83 GLY A C 1
ATOM 649 O O . GLY A 1 83 ? 9.341 -1.093 -31.396 1.00 94.19 83 GLY A O 1
ATOM 650 N N . ASP A 1 84 ? 8.462 0.853 -30.691 1.00 94.75 84 ASP A N 1
ATOM 651 C CA . ASP A 1 84 ? 8.626 1.565 -31.964 1.00 94.75 84 ASP A CA 1
ATOM 652 C C . ASP A 1 84 ? 10.079 1.551 -32.459 1.00 94.75 84 ASP A C 1
ATOM 654 O O . ASP A 1 84 ? 10.349 1.464 -33.658 1.00 94.75 84 ASP A O 1
ATOM 658 N N . LYS A 1 85 ? 11.044 1.680 -31.539 1.00 91.50 85 LYS A N 1
ATOM 659 C CA . LYS A 1 85 ? 12.473 1.642 -31.876 1.00 91.50 85 LYS A CA 1
ATOM 660 C C . LYS A 1 85 ? 12.921 0.255 -32.308 1.00 91.50 85 LYS A C 1
ATOM 662 O O . LYS A 1 85 ? 13.736 0.174 -33.218 1.00 91.50 85 LYS A O 1
ATOM 667 N N . VAL A 1 86 ? 12.430 -0.795 -31.653 1.00 93.31 86 VAL A N 1
ATOM 668 C CA . VAL A 1 86 ? 12.738 -2.190 -31.992 1.00 93.31 86 VAL A CA 1
ATOM 669 C C . VAL A 1 86 ? 12.107 -2.563 -33.329 1.00 93.31 86 VAL A C 1
ATOM 671 O O . VAL A 1 86 ? 12.768 -3.186 -34.147 1.00 93.31 86 VAL A O 1
ATOM 674 N N . GLU A 1 87 ? 10.876 -2.134 -33.595 1.00 92.50 87 GLU A N 1
ATOM 675 C CA . GLU A 1 87 ? 10.202 -2.395 -34.870 1.00 92.50 87 GLU A CA 1
ATOM 676 C C . GLU A 1 87 ? 10.912 -1.711 -36.047 1.00 92.50 87 GLU A C 1
ATOM 678 O O . GLU A 1 87 ? 11.090 -2.300 -37.110 1.00 92.50 87 GLU A O 1
ATOM 683 N N . LYS A 1 88 ? 11.397 -0.480 -35.844 1.00 90.00 88 LYS A N 1
ATOM 684 C CA . LYS A 1 88 ? 12.171 0.273 -36.848 1.00 90.00 88 LYS A CA 1
ATOM 685 C C . LYS A 1 88 ? 13.645 -0.140 -36.920 1.00 90.00 88 LYS A C 1
ATOM 687 O O . LYS A 1 88 ? 14.397 0.433 -37.713 1.00 90.00 88 LYS A O 1
ATOM 692 N N . PHE A 1 89 ? 14.091 -1.068 -36.075 1.00 88.00 89 PHE A N 1
ATOM 693 C CA . PHE A 1 89 ? 15.492 -1.459 -35.996 1.00 88.00 89 PHE A CA 1
ATOM 694 C C . PHE A 1 89 ? 15.864 -2.390 -37.153 1.00 88.00 89 PHE A C 1
ATOM 696 O O . PHE A 1 89 ? 15.355 -3.502 -37.263 1.00 88.00 89 PHE A O 1
ATOM 703 N N . ASP A 1 90 ? 16.800 -1.950 -37.995 1.00 86.31 90 ASP A N 1
ATOM 704 C CA . ASP A 1 90 ? 17.355 -2.761 -39.079 1.00 86.31 90 ASP A CA 1
ATOM 705 C C . ASP A 1 90 ? 18.731 -3.321 -38.673 1.00 86.31 90 ASP A C 1
ATOM 707 O O . ASP A 1 90 ? 19.721 -2.576 -38.668 1.00 86.31 90 ASP A O 1
ATOM 711 N N . PRO A 1 91 ? 18.837 -4.625 -38.357 1.00 78.75 91 PRO A N 1
ATOM 712 C CA . PRO A 1 91 ? 20.085 -5.227 -37.903 1.00 78.75 91 PRO A CA 1
ATOM 713 C C . PRO A 1 91 ? 21.171 -5.253 -38.987 1.00 78.75 91 PRO A C 1
ATOM 715 O O . PRO A 1 91 ? 22.346 -5.351 -38.650 1.00 78.75 91 PRO A O 1
ATOM 718 N N . LYS A 1 92 ? 20.820 -5.137 -40.277 1.00 78.50 92 LYS A N 1
ATOM 719 C CA . LYS A 1 92 ? 21.802 -5.131 -41.376 1.00 78.50 92 LYS A CA 1
ATOM 720 C C . LYS A 1 92 ? 22.499 -3.779 -41.540 1.00 78.50 92 LYS A C 1
ATOM 722 O O . LYS A 1 92 ? 23.583 -3.722 -42.113 1.00 78.50 92 LYS A O 1
ATOM 727 N N . LYS A 1 93 ? 21.890 -2.697 -41.043 1.00 75.88 93 LYS A N 1
ATOM 728 C CA . LYS A 1 93 ? 22.454 -1.335 -41.075 1.00 75.88 93 LYS A CA 1
ATOM 729 C C . LYS A 1 93 ? 23.342 -1.019 -39.881 1.00 75.88 93 LYS A C 1
ATOM 731 O O . LYS A 1 93 ? 24.031 -0.003 -39.903 1.00 75.88 93 LYS A O 1
ATOM 736 N N . VAL A 1 94 ? 23.321 -1.848 -38.840 1.00 72.06 94 VAL A N 1
ATOM 737 C CA . VAL A 1 94 ? 24.195 -1.677 -37.682 1.00 72.06 94 VAL A CA 1
ATOM 738 C C . VAL A 1 94 ? 25.523 -2.363 -37.989 1.00 72.06 94 VAL A C 1
ATOM 740 O O . VAL A 1 94 ? 25.566 -3.594 -38.021 1.00 72.06 94 VAL A O 1
ATOM 743 N N . PRO A 1 95 ? 26.614 -1.612 -38.229 1.00 66.31 95 PRO 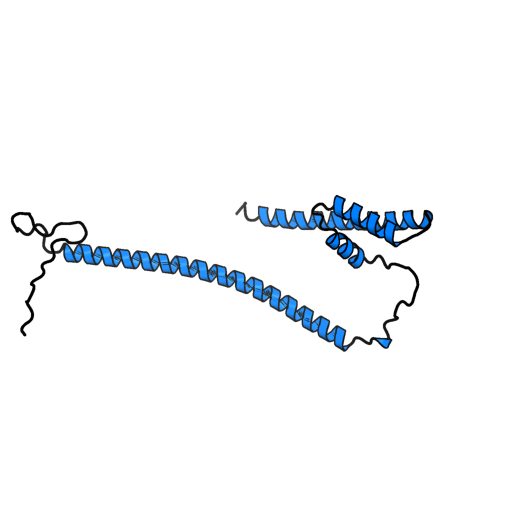A N 1
ATOM 744 C CA . PRO A 1 95 ? 27.904 -2.231 -38.464 1.00 66.31 95 PRO A CA 1
ATOM 745 C C . PRO A 1 95 ? 28.326 -2.978 -37.200 1.00 66.31 95 PRO A C 1
ATOM 747 O O . PRO A 1 95 ? 28.494 -2.389 -36.128 1.00 66.31 95 PRO A O 1
ATOM 750 N N . VAL A 1 96 ? 28.507 -4.291 -37.328 1.00 61.34 96 VAL A N 1
ATOM 751 C CA . VAL A 1 96 ? 29.213 -5.078 -36.320 1.00 61.34 96 VAL A CA 1
ATOM 752 C C . VAL A 1 96 ? 30.644 -4.553 -36.319 1.00 61.34 96 VAL A C 1
ATOM 754 O O . VAL A 1 96 ? 31.316 -4.585 -37.349 1.00 61.34 96 VAL A O 1
ATOM 757 N N . ARG A 1 97 ? 31.109 -4.027 -35.181 1.00 56.44 97 ARG A N 1
ATOM 758 C CA . ARG A 1 97 ? 32.525 -3.687 -35.001 1.00 56.44 97 ARG A CA 1
ATOM 759 C C . ARG A 1 97 ? 33.325 -4.989 -35.000 1.00 56.44 97 ARG A C 1
ATOM 761 O O . ARG A 1 97 ? 33.579 -5.570 -33.949 1.00 56.44 97 ARG A O 1
ATOM 768 N N . SER A 1 98 ? 33.671 -5.470 -36.187 1.00 45.84 98 SER A N 1
ATOM 769 C CA . SER A 1 98 ? 34.613 -6.565 -36.366 1.00 45.84 98 SER A CA 1
ATOM 770 C C . SER A 1 98 ? 36.007 -6.033 -36.069 1.00 45.84 98 SER A C 1
ATOM 772 O O . SER A 1 98 ? 36.600 -5.351 -36.893 1.00 45.84 98 SER A O 1
ATOM 774 N N . GLY A 1 99 ? 36.502 -6.330 -34.870 1.00 48.81 99 GLY A N 1
ATOM 775 C CA . GLY A 1 99 ? 37.933 -6.383 -34.591 1.00 48.81 99 GLY A CA 1
ATOM 776 C C . GLY A 1 99 ? 38.723 -5.098 -34.835 1.00 48.81 99 GLY A C 1
ATOM 777 O O . GLY A 1 99 ? 39.571 -5.042 -35.716 1.00 48.81 99 GLY A O 1
ATOM 778 N N . SER A 1 100 ? 38.570 -4.126 -33.948 1.00 43.59 100 SER A N 1
ATOM 779 C CA . SER A 1 100 ? 39.739 -3.443 -33.401 1.00 43.59 100 SER A CA 1
ATOM 780 C C . SER A 1 100 ? 39.511 -3.294 -31.905 1.00 43.59 100 SER A C 1
ATOM 782 O O . SER A 1 100 ? 38.383 -3.120 -31.443 1.00 43.59 100 SER A O 1
ATOM 784 N N . ASN A 1 101 ? 40.579 -3.416 -31.130 1.00 49.94 101 ASN A N 1
ATOM 785 C CA . ASN A 1 101 ? 40.580 -3.383 -29.668 1.00 49.94 101 ASN A CA 1
ATOM 786 C C . ASN A 1 101 ? 40.281 -1.977 -29.112 1.00 49.94 101 ASN A C 1
ATOM 788 O O . ASN A 1 101 ? 40.757 -1.602 -28.044 1.00 49.94 101 ASN A O 1
ATOM 792 N N . GLU A 1 102 ? 39.498 -1.179 -29.829 1.00 50.69 102 GLU A N 1
ATOM 793 C CA . GLU A 1 102 ? 38.967 0.079 -29.351 1.00 50.69 102 GLU A CA 1
ATOM 794 C C . GLU A 1 102 ? 37.757 -0.227 -28.478 1.00 50.69 102 GLU A C 1
ATOM 796 O O . GLU A 1 102 ? 36.603 -0.263 -28.919 1.00 50.69 102 GLU A O 1
ATOM 801 N N . LEU A 1 103 ? 38.041 -0.447 -27.193 1.00 52.69 103 LEU A N 1
ATOM 802 C CA . LEU A 1 103 ? 37.084 -0.173 -26.134 1.00 52.69 103 LEU A CA 1
ATOM 803 C C . LEU A 1 103 ? 36.499 1.214 -26.415 1.00 52.69 103 LEU A C 1
ATOM 805 O O . LEU A 1 103 ? 37.120 2.232 -26.111 1.00 52.69 103 LEU A O 1
ATOM 809 N N . SER A 1 104 ? 35.284 1.286 -26.957 1.00 55.94 104 SER A N 1
ATOM 810 C CA . SER A 1 104 ? 34.482 2.477 -26.743 1.00 55.94 104 SER A CA 1
ATOM 811 C C . SER A 1 104 ? 34.219 2.490 -25.244 1.00 55.94 104 SER A C 1
ATOM 813 O O . SER A 1 104 ? 33.300 1.818 -24.771 1.00 55.94 104 SER A O 1
ATOM 815 N N . LEU A 1 105 ? 35.072 3.184 -24.485 1.00 65.94 105 LEU A N 1
ATOM 816 C CA . LEU A 1 105 ? 34.890 3.486 -23.067 1.00 65.94 105 LEU A CA 1
ATOM 817 C C . LEU A 1 105 ? 33.705 4.444 -22.935 1.00 65.94 105 LEU A C 1
ATOM 819 O O . LEU A 1 105 ? 33.814 5.596 -22.524 1.00 65.94 105 LEU A O 1
ATOM 823 N N . THR A 1 106 ? 32.540 3.972 -23.359 1.00 71.19 106 THR A N 1
ATOM 824 C CA . THR A 1 106 ? 31.290 4.679 -23.230 1.00 71.19 106 THR A CA 1
ATOM 825 C C . THR A 1 106 ? 30.995 4.779 -21.746 1.00 71.19 106 THR A C 1
ATOM 827 O O . THR A 1 106 ? 31.210 3.843 -20.975 1.00 71.19 106 THR A O 1
ATOM 830 N N . ARG A 1 107 ? 30.427 5.912 -21.341 1.00 71.75 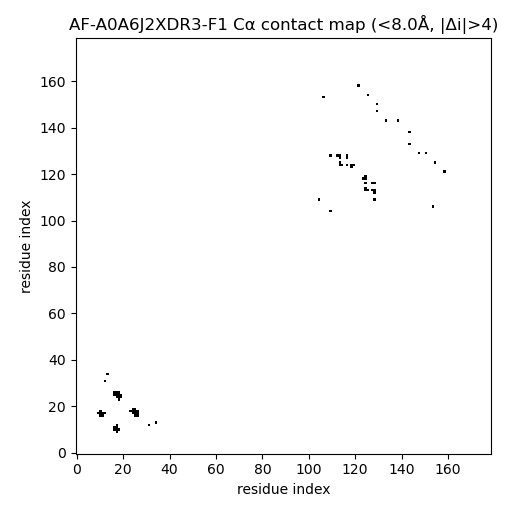107 ARG A N 1
ATOM 831 C CA . ARG A 1 107 ? 30.022 6.160 -19.958 1.00 71.75 107 ARG A CA 1
ATOM 832 C C . ARG A 1 107 ? 29.218 5.001 -19.347 1.00 71.75 107 ARG A C 1
ATOM 834 O O . ARG A 1 107 ? 29.412 4.693 -18.180 1.00 71.75 107 ARG A O 1
ATOM 841 N N . GLY A 1 108 ? 28.335 4.365 -20.125 1.00 76.06 108 GLY A N 1
ATOM 842 C CA . GLY A 1 108 ? 27.541 3.211 -19.680 1.00 76.06 108 GLY A CA 1
ATOM 843 C C . GLY A 1 108 ? 28.405 2.019 -19.264 1.00 76.06 108 GLY A C 1
ATOM 844 O O . GLY A 1 108 ? 28.260 1.525 -18.153 1.00 76.06 108 GLY A O 1
ATOM 845 N N . PHE A 1 109 ? 29.379 1.652 -20.098 1.00 79.19 109 PHE A N 1
ATOM 846 C CA . PHE A 1 109 ? 30.331 0.582 -19.804 1.00 79.19 109 PHE A CA 1
ATOM 847 C C . PHE A 1 109 ? 31.124 0.850 -18.514 1.00 79.19 109 PHE A C 1
ATOM 849 O O . PHE A 1 109 ? 31.205 -0.019 -17.650 1.00 79.19 109 PHE A O 1
ATOM 856 N N . LEU A 1 110 ? 31.634 2.075 -18.333 1.00 81.94 110 LEU A N 1
ATOM 857 C CA . LEU A 1 110 ? 32.361 2.465 -17.115 1.00 81.94 110 LEU A CA 1
ATOM 858 C C . LEU A 1 110 ? 31.486 2.366 -15.854 1.00 81.94 110 LEU A C 1
ATOM 860 O O . LEU A 1 110 ? 31.944 1.926 -14.799 1.00 81.94 110 LEU A O 1
ATOM 864 N N . VAL A 1 111 ? 30.211 2.756 -15.959 1.00 82.56 111 VAL A N 1
ATOM 865 C CA . VAL A 1 111 ? 29.248 2.670 -14.852 1.00 82.56 111 VAL A CA 1
ATOM 866 C C . VAL A 1 111 ? 28.931 1.221 -14.493 1.00 82.56 111 VAL A C 1
ATOM 868 O O . VAL A 1 111 ? 28.848 0.904 -13.306 1.00 82.56 111 VAL A O 1
ATOM 871 N N . ASP A 1 112 ? 28.760 0.346 -15.479 1.00 83.00 112 ASP A N 1
ATOM 872 C CA . ASP A 1 112 ? 28.426 -1.056 -15.233 1.00 83.00 112 ASP A CA 1
ATOM 873 C C . ASP A 1 112 ? 29.589 -1.804 -14.577 1.00 83.00 112 ASP A C 1
ATOM 875 O O . ASP A 1 112 ? 29.380 -2.492 -13.577 1.00 83.00 112 ASP A O 1
ATOM 879 N N . VAL A 1 113 ? 30.822 -1.573 -15.038 1.00 82.62 113 VAL A N 1
ATOM 880 C CA . VAL A 1 113 ? 32.032 -2.122 -14.405 1.00 82.62 113 VAL A CA 1
ATOM 881 C C . VAL A 1 113 ? 32.165 -1.640 -12.954 1.00 82.62 113 VAL A C 1
ATOM 883 O O . VAL A 1 113 ? 32.406 -2.444 -12.056 1.00 82.62 113 VAL A O 1
ATOM 886 N N . MET A 1 114 ? 31.932 -0.351 -12.671 1.00 83.62 114 MET A N 1
ATOM 887 C CA . MET A 1 114 ? 31.961 0.145 -11.286 1.00 83.62 114 MET A CA 1
ATOM 888 C C . MET A 1 114 ? 30.898 -0.497 -10.392 1.00 83.62 114 MET A C 1
ATOM 890 O O . MET A 1 114 ? 31.156 -0.733 -9.212 1.00 83.62 114 MET A O 1
ATOM 894 N N . LYS A 1 115 ? 29.698 -0.768 -10.918 1.00 82.88 115 LYS A N 1
ATOM 895 C CA . LYS A 1 115 ? 28.626 -1.422 -10.151 1.00 82.88 115 LYS A CA 1
ATOM 896 C C . LYS A 1 115 ? 28.952 -2.878 -9.827 1.00 82.88 115 LYS A C 1
ATOM 898 O O . LYS A 1 115 ? 28.571 -3.345 -8.759 1.00 82.88 115 LYS A O 1
ATOM 903 N N . GLN A 1 116 ? 29.670 -3.564 -10.712 1.00 83.75 116 GLN A N 1
ATOM 904 C CA . GLN A 1 116 ? 30.090 -4.956 -10.522 1.00 83.75 116 GLN A CA 1
ATOM 905 C C . GLN A 1 116 ? 31.143 -5.126 -9.416 1.00 83.75 116 GLN A C 1
ATOM 907 O O . GLN A 1 116 ? 31.292 -6.222 -8.891 1.00 83.75 116 GLN A O 1
ATOM 912 N N . SER A 1 117 ? 31.827 -4.050 -9.014 1.00 83.62 117 SER A N 1
ATOM 913 C CA . SER A 1 117 ? 32.870 -4.090 -7.979 1.00 83.62 117 SER A CA 1
ATOM 914 C C . SER A 1 117 ? 32.377 -4.450 -6.568 1.00 83.62 117 SER A C 1
ATOM 916 O O . SER A 1 117 ? 33.170 -4.857 -5.727 1.00 83.62 117 SER A O 1
ATOM 918 N N . GLY A 1 118 ? 31.086 -4.260 -6.266 1.00 78.81 118 GLY A N 1
ATOM 919 C CA . GLY A 1 118 ? 30.514 -4.533 -4.940 1.00 78.81 118 GLY A CA 1
ATOM 920 C C . GLY A 1 118 ? 30.908 -3.549 -3.823 1.00 78.81 118 GLY A C 1
ATOM 921 O O . GLY A 1 118 ? 30.310 -3.590 -2.747 1.00 78.81 118 GLY A O 1
ATOM 922 N N . TYR A 1 119 ? 31.840 -2.617 -4.054 1.00 84.94 119 TYR A N 1
ATOM 923 C CA . TYR A 1 119 ? 32.237 -1.621 -3.050 1.00 84.94 119 TYR A CA 1
ATOM 924 C C . TYR A 1 119 ? 31.130 -0.599 -2.777 1.00 84.94 119 TYR A C 1
ATOM 926 O O . TYR A 1 119 ?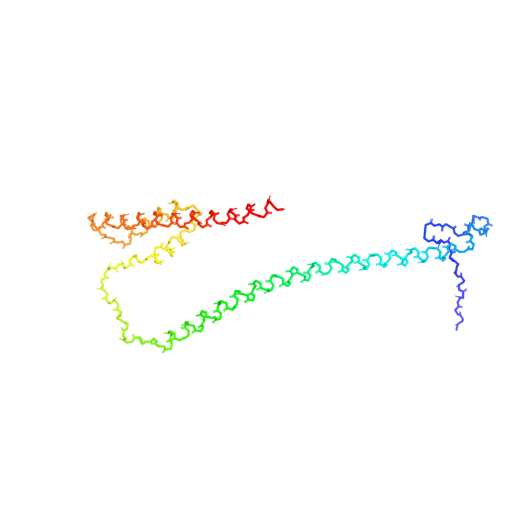 30.352 -0.253 -3.668 1.00 84.94 119 TYR A O 1
ATOM 934 N N . LYS A 1 120 ? 31.048 -0.081 -1.544 1.00 77.31 120 LYS A N 1
ATOM 935 C CA . LYS A 1 120 ? 30.074 0.965 -1.167 1.00 77.31 120 LYS A CA 1
ATOM 936 C C . LYS A 1 120 ? 30.605 2.382 -1.388 1.00 77.31 120 LYS A C 1
ATOM 938 O O . LYS A 1 120 ? 29.830 3.259 -1.758 1.00 77.31 120 LYS A O 1
ATOM 943 N N . ARG A 1 121 ? 31.903 2.609 -1.166 1.00 81.81 121 ARG A N 1
ATOM 944 C CA . ARG A 1 121 ? 32.536 3.926 -1.322 1.00 81.81 121 ARG A CA 1
ATOM 945 C C . ARG A 1 121 ? 32.902 4.177 -2.781 1.00 81.81 121 ARG A C 1
ATOM 947 O O . ARG A 1 121 ? 33.314 3.261 -3.486 1.00 81.81 121 ARG A O 1
ATOM 954 N N . LEU A 1 122 ? 32.756 5.424 -3.226 1.00 80.56 122 LEU A N 1
ATOM 955 C CA . LEU A 1 122 ? 33.036 5.810 -4.611 1.00 80.56 122 LEU A CA 1
ATOM 956 C C . LEU A 1 122 ? 34.525 5.687 -4.961 1.00 80.56 122 LEU A C 1
ATOM 958 O O . LEU A 1 122 ? 34.853 5.254 -6.061 1.00 80.56 122 LEU A O 1
ATOM 962 N N . GLU A 1 123 ? 35.404 6.019 -4.018 1.00 83.88 123 GLU A N 1
ATOM 963 C CA . GLU A 1 123 ? 36.855 5.971 -4.225 1.00 83.88 123 GLU A CA 1
ATOM 964 C C . GLU A 1 123 ? 37.330 4.526 -4.478 1.00 83.88 123 GLU A C 1
ATOM 966 O O . GLU A 1 123 ? 38.035 4.273 -5.454 1.00 83.88 123 GLU A O 1
ATOM 971 N N . ASP A 1 124 ? 36.814 3.561 -3.706 1.00 84.75 124 ASP A N 1
ATOM 972 C CA . ASP A 1 124 ? 37.092 2.124 -3.876 1.00 84.75 124 ASP A CA 1
ATOM 973 C C . ASP A 1 124 ? 36.544 1.570 -5.212 1.00 84.75 124 ASP A C 1
ATOM 975 O O . ASP A 1 124 ? 37.104 0.655 -5.815 1.00 84.75 124 ASP A O 1
ATOM 979 N N . ARG A 1 125 ? 35.445 2.143 -5.727 1.00 83.81 125 ARG A N 1
ATOM 980 C CA . ARG A 1 125 ? 34.928 1.812 -7.070 1.00 83.81 125 ARG A CA 1
ATOM 981 C C . ARG A 1 125 ? 35.819 2.371 -8.178 1.00 83.81 125 ARG A C 1
ATOM 983 O O . ARG A 1 125 ? 35.960 1.740 -9.226 1.00 83.81 125 ARG A O 1
ATOM 990 N N . GLY A 1 126 ? 36.400 3.550 -7.957 1.00 84.62 126 GLY A N 1
ATOM 991 C CA . GLY A 1 126 ? 37.314 4.204 -8.890 1.00 84.62 126 GLY A CA 1
ATOM 992 C C . GLY A 1 126 ? 38.648 3.472 -9.022 1.00 84.62 126 GLY A C 1
ATOM 993 O O . GLY A 1 126 ? 39.149 3.315 -10.137 1.00 84.62 126 GLY A O 1
ATOM 994 N N . THR A 1 127 ? 39.201 2.982 -7.908 1.00 86.62 127 THR A N 1
ATOM 995 C CA . THR A 1 127 ? 40.416 2.149 -7.909 1.00 86.62 127 THR A CA 1
ATOM 996 C C . THR A 1 127 ? 40.170 0.825 -8.627 1.00 86.62 127 THR A C 1
ATOM 998 O O . THR A 1 127 ? 40.924 0.487 -9.539 1.00 86.62 127 THR A O 1
ATOM 1001 N N . TYR A 1 128 ? 39.056 0.148 -8.330 1.00 87.25 128 TYR A N 1
ATOM 1002 C CA . TYR A 1 128 ? 38.654 -1.077 -9.026 1.00 87.25 128 TYR A CA 1
ATOM 1003 C C . TYR A 1 128 ? 38.526 -0.883 -10.543 1.00 87.25 128 TYR A C 1
ATOM 1005 O O . TYR A 1 128 ? 39.055 -1.674 -11.322 1.00 87.25 128 TYR A O 1
ATOM 1013 N N . LEU A 1 129 ? 37.846 0.183 -10.982 1.00 84.94 129 LEU A N 1
ATOM 1014 C CA . LEU A 1 129 ? 37.677 0.485 -12.405 1.00 84.94 129 LEU A CA 1
ATOM 1015 C C . LEU A 1 129 ? 39.027 0.692 -13.105 1.00 84.94 129 LEU A C 1
ATOM 1017 O O . LEU A 1 129 ? 39.219 0.219 -14.225 1.00 84.94 129 LEU A O 1
ATOM 1021 N N . ARG A 1 130 ? 39.963 1.384 -12.447 1.00 83.25 130 ARG A N 1
ATOM 1022 C CA . ARG A 1 130 ? 41.306 1.621 -12.981 1.00 83.25 130 ARG A CA 1
ATOM 1023 C C . ARG A 1 130 ? 42.070 0.311 -13.149 1.00 83.25 130 ARG A C 1
ATOM 1025 O O . ARG A 1 130 ? 42.543 0.042 -14.248 1.00 83.25 130 ARG A O 1
ATOM 1032 N N . GLU A 1 131 ? 42.121 -0.519 -12.110 1.00 85.38 131 GLU A N 1
ATOM 1033 C CA . GLU A 1 131 ? 42.786 -1.825 -12.175 1.00 85.38 131 GLU A CA 1
ATOM 1034 C C . GLU A 1 131 ? 42.158 -2.748 -13.223 1.00 85.38 131 GLU A C 1
ATOM 1036 O O . GLU A 1 131 ? 42.865 -3.456 -13.938 1.00 85.38 131 GLU A O 1
ATOM 1041 N N . TYR A 1 132 ? 40.827 -2.742 -13.328 1.00 84.12 132 TYR A N 1
ATOM 1042 C CA . TYR A 1 132 ? 40.095 -3.542 -14.303 1.00 84.12 132 TYR A CA 1
ATOM 1043 C C . TYR A 1 132 ? 40.463 -3.157 -15.740 1.00 84.12 132 TYR A C 1
ATOM 1045 O O . TYR A 1 132 ? 40.675 -4.027 -16.584 1.00 84.12 132 TYR A O 1
ATOM 1053 N N . LEU A 1 133 ? 40.563 -1.856 -16.023 1.00 78.06 133 LEU A N 1
ATOM 1054 C CA . LEU A 1 133 ? 40.941 -1.364 -17.344 1.00 78.06 133 LEU A CA 1
ATOM 1055 C C . LEU A 1 133 ? 42.423 -1.601 -17.640 1.00 78.06 133 LEU A C 1
ATOM 1057 O O . LEU A 1 133 ? 42.735 -2.045 -18.740 1.00 78.06 133 LEU A O 1
ATOM 1061 N N . GLU A 1 134 ? 43.313 -1.378 -16.671 1.00 77.62 134 GLU A N 1
ATOM 1062 C CA . GLU A 1 134 ? 44.757 -1.622 -16.808 1.00 77.62 134 GLU A CA 1
ATOM 1063 C C . GLU A 1 134 ? 45.067 -3.105 -17.078 1.00 77.62 134 GLU A C 1
ATOM 1065 O O . GLU A 1 134 ? 45.872 -3.414 -17.953 1.00 77.62 134 GLU A O 1
ATOM 1070 N N . LYS A 1 135 ? 44.369 -4.035 -16.408 1.00 77.88 135 LYS A N 1
ATOM 1071 C CA . LYS A 1 135 ? 44.504 -5.487 -16.645 1.00 77.88 135 LYS A CA 1
ATOM 1072 C C . LYS A 1 135 ? 43.979 -5.926 -18.012 1.00 77.88 135 LYS A C 1
ATOM 1074 O O . LYS A 1 135 ? 44.437 -6.927 -18.552 1.00 77.88 135 LYS A O 1
ATOM 1079 N N . ARG A 1 136 ? 42.986 -5.218 -18.557 1.00 68.44 136 ARG A N 1
ATOM 1080 C CA . ARG A 1 136 ? 42.289 -5.621 -19.785 1.00 68.44 136 ARG A CA 1
ATOM 1081 C C . ARG A 1 136 ? 42.926 -5.055 -21.050 1.00 68.44 136 ARG A C 1
ATOM 1083 O O . ARG A 1 136 ? 42.738 -5.633 -22.116 1.00 68.44 136 ARG A O 1
ATOM 1090 N N . THR A 1 137 ? 43.638 -3.933 -20.959 1.00 64.38 137 THR A N 1
ATOM 1091 C CA . THR A 1 137 ? 44.131 -3.234 -22.150 1.00 64.38 137 THR A CA 1
ATOM 1092 C C . THR A 1 137 ? 45.477 -3.724 -22.663 1.00 64.38 137 THR A C 1
ATOM 1094 O O . THR A 1 137 ? 45.726 -3.495 -23.838 1.00 64.38 137 THR A O 1
ATOM 1097 N N . ASN A 1 138 ? 46.324 -4.419 -21.886 1.00 62.12 138 ASN A N 1
ATOM 1098 C CA . ASN A 1 138 ? 47.648 -4.904 -22.346 1.00 62.12 138 ASN A CA 1
ATOM 1099 C C . ASN A 1 138 ? 48.419 -3.865 -23.212 1.00 62.12 138 ASN A C 1
ATOM 1101 O O . ASN A 1 138 ? 49.102 -4.213 -24.173 1.00 62.12 138 ASN A O 1
ATOM 1105 N N . CYS A 1 139 ? 48.251 -2.567 -22.925 1.00 52.91 139 CYS A N 1
ATOM 1106 C CA . CYS A 1 139 ? 48.682 -1.473 -23.800 1.00 52.91 139 CYS A CA 1
ATOM 1107 C C . CYS A 1 139 ? 50.070 -0.935 -23.408 1.00 52.91 139 CYS A C 1
ATOM 1109 O O . CYS A 1 139 ? 50.401 -0.924 -22.220 1.00 52.91 139 CYS A O 1
ATOM 1111 N N . PRO A 1 140 ? 50.856 -0.402 -24.368 1.00 55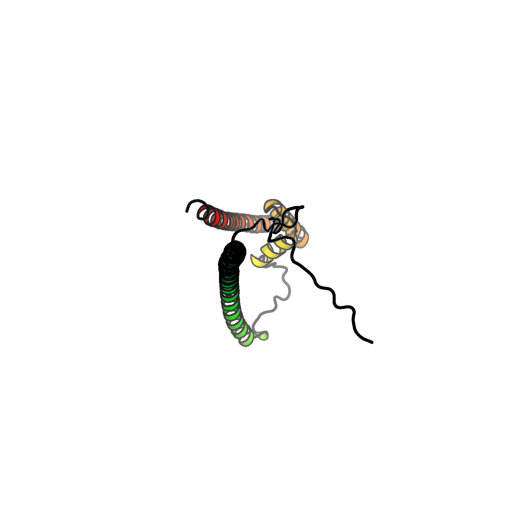.91 140 PRO A N 1
ATOM 1112 C CA . PRO A 1 140 ? 52.074 0.350 -24.074 1.00 55.91 140 PRO A CA 1
ATOM 1113 C C . PRO A 1 140 ? 51.783 1.564 -23.176 1.00 55.91 140 PRO A C 1
ATOM 1115 O O . PRO A 1 140 ? 50.708 2.165 -23.244 1.00 55.91 140 PRO A O 1
ATOM 1118 N N . THR A 1 141 ? 52.762 1.963 -22.362 1.00 55.25 141 THR A N 1
ATOM 1119 C CA . THR A 1 141 ? 52.651 2.999 -21.312 1.00 55.25 141 THR A CA 1
ATOM 1120 C C . THR A 1 141 ? 52.120 4.360 -21.786 1.00 55.25 141 THR A C 1
ATOM 1122 O O . THR A 1 141 ? 51.526 5.082 -20.987 1.00 55.25 141 THR A O 1
ATOM 1125 N N . GLN A 1 142 ? 52.264 4.705 -23.071 1.00 51.84 142 GLN A N 1
ATOM 1126 C CA . GLN A 1 142 ? 51.771 5.965 -23.648 1.00 51.84 142 GLN A CA 1
ATOM 1127 C C . GLN A 1 142 ? 50.232 6.036 -23.726 1.00 51.84 142 GLN A C 1
ATOM 1129 O O . GLN A 1 142 ? 49.657 7.053 -23.343 1.00 51.84 142 GLN A O 1
ATOM 1134 N N . ASN A 1 143 ? 49.548 4.937 -24.068 1.00 59.34 143 ASN A N 1
ATOM 1135 C CA . ASN A 1 143 ? 48.075 4.885 -24.129 1.00 59.34 143 ASN A CA 1
ATOM 1136 C C . ASN A 1 143 ? 47.436 4.771 -22.731 1.00 59.34 143 ASN A C 1
ATOM 1138 O O . ASN A 1 143 ? 46.250 5.041 -22.534 1.00 59.34 143 ASN A O 1
ATOM 1142 N N . LEU A 1 144 ? 48.227 4.382 -21.729 1.00 64.75 144 LEU A N 1
ATOM 1143 C CA . LEU A 1 144 ? 47.775 4.220 -20.349 1.00 64.75 144 LEU A CA 1
ATOM 1144 C C . LEU A 1 144 ? 47.484 5.573 -19.678 1.00 64.75 144 LEU A C 1
ATOM 1146 O O . LEU A 1 144 ? 46.565 5.681 -18.864 1.00 64.75 144 LEU A O 1
ATOM 1150 N N . ASN A 1 145 ? 48.226 6.620 -20.051 1.00 71.56 145 ASN A N 1
ATOM 1151 C CA . ASN A 1 145 ? 48.004 7.979 -19.554 1.00 71.56 145 ASN A CA 1
ATOM 1152 C C . ASN A 1 145 ? 46.691 8.569 -20.080 1.00 71.56 145 ASN A C 1
ATOM 1154 O O . ASN A 1 145 ? 45.929 9.152 -19.310 1.00 71.56 145 ASN A O 1
ATOM 1158 N N . GLU A 1 146 ? 46.375 8.350 -21.356 1.00 72.50 146 GLU A N 1
ATOM 1159 C CA . GLU A 1 146 ? 45.102 8.773 -21.949 1.00 72.50 146 GLU A CA 1
ATOM 1160 C C . GLU A 1 146 ? 43.912 8.068 -21.286 1.00 72.50 146 GLU A C 1
ATOM 1162 O O . GLU A 1 146 ? 42.945 8.715 -20.879 1.00 72.50 146 GLU A O 1
ATOM 1167 N N . LEU A 1 147 ? 44.015 6.754 -21.063 1.00 72.19 147 LEU A N 1
ATOM 1168 C CA . LEU A 1 147 ? 43.008 5.991 -20.322 1.00 72.19 147 LEU A CA 1
ATOM 1169 C C . LEU A 1 147 ? 42.825 6.512 -18.892 1.00 72.19 147 LEU A C 1
ATOM 1171 O O . LEU A 1 147 ? 41.694 6.659 -18.423 1.00 72.19 147 LEU A O 1
ATOM 1175 N N . ARG A 1 148 ? 43.919 6.848 -18.201 1.00 76.75 148 ARG A N 1
ATOM 1176 C CA . ARG A 1 148 ? 43.872 7.458 -16.865 1.00 76.75 148 ARG A CA 1
ATOM 1177 C C . ARG A 1 148 ? 43.183 8.819 -16.881 1.00 76.75 148 ARG A C 1
ATOM 1179 O O . ARG A 1 148 ? 42.399 9.090 -15.972 1.00 76.75 148 ARG A O 1
ATOM 1186 N N . HIS A 1 149 ? 43.411 9.640 -17.905 1.00 81.12 149 HIS A N 1
ATOM 1187 C CA . HIS A 1 149 ? 42.709 10.913 -18.078 1.00 81.12 149 HIS A CA 1
ATOM 1188 C C . HIS A 1 149 ? 41.209 10.718 -18.312 1.00 81.12 149 HIS A C 1
ATOM 1190 O O . HIS A 1 149 ? 40.405 11.387 -17.661 1.00 81.12 149 HIS A O 1
ATOM 1196 N N . ILE A 1 150 ? 40.820 9.765 -19.163 1.00 79.06 150 ILE A N 1
ATOM 1197 C CA . ILE A 1 150 ? 39.412 9.444 -19.438 1.00 79.06 150 ILE A CA 1
ATOM 1198 C C . ILE A 1 150 ? 38.703 8.971 -18.164 1.00 79.06 150 ILE A C 1
ATOM 1200 O O . ILE A 1 150 ? 37.624 9.466 -17.835 1.00 79.06 150 ILE A O 1
ATOM 1204 N N . VAL A 1 151 ? 39.318 8.048 -17.418 1.00 80.75 151 VAL A N 1
ATOM 1205 C CA . VAL A 1 151 ? 38.765 7.534 -16.156 1.00 80.75 151 VAL A CA 1
ATOM 1206 C C . VAL A 1 151 ? 38.693 8.638 -15.104 1.00 80.75 151 VAL A C 1
ATOM 1208 O O . VAL A 1 151 ? 37.678 8.756 -14.427 1.00 80.75 151 VAL A O 1
ATOM 1211 N N . SER A 1 152 ? 39.722 9.479 -14.987 1.00 84.12 152 SER A N 1
ATOM 1212 C CA . SER A 1 152 ? 39.738 10.604 -14.045 1.00 84.12 152 SER A CA 1
ATOM 1213 C C . SER A 1 152 ? 38.624 11.612 -14.339 1.00 84.12 152 SER A C 1
ATOM 1215 O O . SER A 1 152 ? 37.833 11.944 -13.457 1.00 84.12 152 SER A O 1
ATOM 1217 N N . HIS A 1 153 ? 38.489 12.031 -15.600 1.00 85.88 153 HIS A N 1
ATOM 1218 C CA . HIS A 1 153 ? 37.430 12.940 -16.032 1.00 85.88 153 HIS A CA 1
ATOM 1219 C C . HIS A 1 153 ? 36.038 12.337 -15.802 1.00 85.88 153 HIS A C 1
ATOM 1221 O O . HIS A 1 153 ? 35.133 13.005 -15.301 1.00 85.88 153 HIS A O 1
ATOM 1227 N N . PHE A 1 154 ? 35.873 11.048 -16.103 1.00 85.19 154 PHE A N 1
ATOM 1228 C CA . PHE A 1 154 ? 34.649 10.321 -15.802 1.00 85.19 154 PHE A CA 1
ATOM 1229 C C . PHE A 1 154 ? 34.339 10.303 -14.298 1.00 85.19 154 PHE A C 1
ATOM 1231 O O . PHE A 1 154 ? 33.207 10.606 -13.923 1.00 85.19 154 PHE A O 1
ATOM 1238 N N . MET A 1 155 ? 35.317 9.991 -13.444 1.00 84.56 155 MET A N 1
ATOM 1239 C CA . MET A 1 155 ? 35.141 9.946 -11.990 1.00 84.56 155 MET A CA 1
ATOM 1240 C C . MET A 1 155 ? 34.797 11.321 -11.419 1.00 84.56 155 MET A C 1
ATOM 1242 O O . MET A 1 155 ? 33.888 11.411 -10.598 1.00 84.56 155 MET A O 1
ATOM 1246 N N . ALA A 1 156 ? 35.436 12.391 -11.901 1.00 84.44 156 ALA A N 1
ATOM 1247 C CA . ALA A 1 156 ? 35.119 13.761 -11.506 1.00 84.44 156 ALA A CA 1
ATOM 1248 C C . ALA A 1 156 ? 33.671 14.127 -11.873 1.00 84.44 156 ALA A C 1
ATOM 1250 O O . ALA A 1 156 ? 32.881 14.492 -11.005 1.00 84.44 156 ALA A O 1
ATOM 1251 N N . GLN A 1 157 ? 33.273 13.919 -13.134 1.00 82.25 157 GLN A N 1
ATOM 1252 C CA . GLN A 1 157 ? 31.893 14.164 -13.569 1.00 82.25 157 GLN A CA 1
ATOM 1253 C C . GLN A 1 157 ? 30.867 13.283 -12.845 1.00 82.25 157 GLN A C 1
ATOM 1255 O O . GLN A 1 157 ? 29.712 13.677 -12.654 1.00 82.25 157 GLN A O 1
ATOM 1260 N N . PHE A 1 158 ? 31.240 12.049 -12.509 1.00 81.75 158 PHE A N 1
ATOM 1261 C CA . PHE A 1 158 ? 30.372 11.123 -11.796 1.00 81.75 158 PHE A CA 1
ATOM 1262 C C . PHE A 1 158 ? 30.201 11.538 -10.334 1.00 81.75 158 PHE A C 1
ATOM 1264 O O . PHE A 1 158 ? 29.072 11.504 -9.852 1.00 81.75 158 PHE A O 1
ATOM 1271 N N . LYS A 1 159 ? 31.277 11.981 -9.674 1.00 82.56 159 LYS A N 1
ATOM 1272 C CA . LYS A 1 159 ? 31.287 12.480 -8.296 1.00 82.56 159 LYS A CA 1
ATOM 1273 C C . LYS A 1 159 ? 30.401 13.713 -8.139 1.00 82.56 159 LYS A C 1
ATOM 1275 O O . LYS A 1 159 ? 29.441 13.638 -7.385 1.00 82.56 159 LYS A O 1
ATOM 1280 N N . THR A 1 160 ? 30.581 14.741 -8.971 1.00 79.25 160 THR A N 1
ATOM 1281 C CA . THR A 1 160 ? 29.724 15.943 -8.952 1.00 79.25 160 THR A CA 1
ATOM 1282 C C . THR A 1 160 ? 28.247 15.590 -9.148 1.00 79.25 160 THR A C 1
ATOM 1284 O O . THR A 1 160 ? 27.363 16.082 -8.460 1.00 79.25 160 THR A O 1
ATOM 1287 N N . ARG A 1 161 ? 27.941 14.668 -10.070 1.00 76.94 161 ARG A N 1
ATOM 1288 C CA . ARG A 1 161 ? 26.555 14.232 -10.301 1.00 76.94 161 ARG A CA 1
ATOM 1289 C C . ARG A 1 161 ? 25.998 13.359 -9.171 1.00 76.94 161 ARG A C 1
ATOM 1291 O O . ARG A 1 161 ? 24.778 13.254 -9.040 1.00 76.94 161 ARG A O 1
ATOM 1298 N N . TRP A 1 162 ? 26.852 12.650 -8.444 1.00 69.25 162 TRP A N 1
ATOM 1299 C CA . TRP A 1 162 ? 26.464 11.849 -7.289 1.00 69.25 162 TRP A CA 1
ATOM 1300 C C . TRP A 1 162 ? 26.159 12.758 -6.100 1.00 69.25 162 TRP A C 1
ATOM 1302 O O . TRP A 1 162 ? 25.081 12.631 -5.529 1.00 69.25 162 TRP A O 1
ATOM 1312 N N . GLU A 1 163 ? 27.052 13.703 -5.811 1.00 66.94 163 GLU A N 1
ATOM 1313 C CA . GLU A 1 163 ? 26.934 14.702 -4.743 1.00 66.94 163 GLU A CA 1
ATOM 1314 C C . GLU A 1 163 ? 25.673 15.561 -4.928 1.00 66.94 163 GLU A C 1
ATOM 1316 O O . GLU A 1 163 ? 24.811 15.563 -4.051 1.00 66.94 163 GLU A O 1
ATOM 1321 N N . ASN A 1 164 ? 25.437 16.103 -6.128 1.00 63.19 164 ASN A N 1
ATOM 1322 C CA . ASN A 1 164 ? 24.213 16.865 -6.425 1.00 63.19 164 ASN A CA 1
ATOM 1323 C C . ASN A 1 164 ? 22.925 16.027 -6.285 1.00 63.19 164 ASN A C 1
ATOM 1325 O O . ASN A 1 164 ? 21.832 16.555 -6.089 1.00 63.19 164 ASN A O 1
ATOM 1329 N N . ARG A 1 165 ? 23.010 14.697 -6.439 1.00 57.22 165 ARG A N 1
ATOM 1330 C CA . ARG A 1 165 ? 21.853 13.800 -6.280 1.00 57.22 165 ARG A CA 1
ATOM 1331 C C . ARG A 1 165 ? 21.594 13.472 -4.812 1.00 57.22 165 ARG A C 1
ATOM 1333 O O . ARG A 1 165 ? 20.443 13.256 -4.449 1.00 57.22 165 ARG A O 1
ATOM 1340 N N . THR A 1 166 ? 22.644 13.409 -3.997 1.00 54.00 166 THR A N 1
ATOM 1341 C CA . THR A 1 166 ? 22.530 13.247 -2.545 1.00 54.00 166 THR A CA 1
ATOM 1342 C C . THR A 1 166 ? 22.078 14.535 -1.863 1.00 54.00 166 THR A C 1
ATOM 1344 O O . THR A 1 166 ? 21.257 14.447 -0.961 1.00 54.00 166 THR A O 1
ATOM 1347 N N . GLU A 1 167 ? 22.494 15.706 -2.354 1.00 51.31 167 GLU A N 1
ATOM 1348 C CA . GLU A 1 167 ? 22.047 17.016 -1.850 1.00 51.31 167 GLU A CA 1
ATOM 1349 C C . GLU A 1 167 ? 20.537 17.231 -2.052 1.00 51.31 167 GLU A C 1
ATOM 1351 O O . GLU A 1 167 ? 19.827 17.593 -1.119 1.00 51.31 167 GLU A O 1
ATOM 1356 N N . HIS A 1 168 ? 19.993 16.866 -3.220 1.00 48.78 168 HIS A N 1
ATOM 1357 C CA . HIS A 1 168 ? 18.541 16.899 -3.449 1.00 48.78 168 HIS A CA 1
ATOM 1358 C C . HIS A 1 168 ? 17.742 15.922 -2.565 1.00 48.78 168 HIS A C 1
ATOM 1360 O O . HIS A 1 168 ? 16.551 16.140 -2.333 1.00 48.78 168 HIS A O 1
ATOM 1366 N N . LEU A 1 169 ? 18.363 14.838 -2.087 1.00 43.97 169 LEU A N 1
ATOM 1367 C CA . LEU A 1 169 ? 17.739 13.907 -1.141 1.00 43.97 169 LEU A CA 1
ATOM 1368 C C . LEU A 1 169 ? 17.749 14.474 0.285 1.00 43.97 169 LEU A C 1
ATOM 1370 O O . LEU A 1 169 ? 16.758 14.299 0.989 1.00 43.97 169 LEU A O 1
ATOM 1374 N N . THR A 1 170 ? 18.804 15.189 0.686 1.00 49.09 170 THR A N 1
ATOM 1375 C CA . THR A 1 170 ? 18.862 15.876 1.985 1.00 49.09 170 THR A CA 1
ATOM 1376 C C . THR A 1 170 ? 17.951 17.099 2.040 1.00 49.09 170 THR A C 1
ATOM 1378 O O . THR A 1 170 ? 17.231 17.237 3.021 1.00 49.09 170 THR A O 1
ATOM 1381 N N . ASP A 1 171 ? 17.853 17.899 0.974 1.00 45.28 171 ASP A N 1
ATOM 1382 C CA . ASP A 1 171 ? 16.929 19.045 0.922 1.00 45.28 171 ASP A CA 1
ATOM 1383 C C . ASP A 1 171 ? 15.461 18.596 0.963 1.00 45.28 171 ASP A C 1
ATOM 1385 O O . ASP A 1 171 ? 14.635 19.180 1.664 1.00 45.28 171 ASP A O 1
ATOM 1389 N N . SER A 1 172 ? 15.130 17.490 0.286 1.00 44.41 172 SER A N 1
ATOM 1390 C CA . SER A 1 172 ? 13.783 16.901 0.349 1.00 44.41 172 SER A CA 1
ATOM 1391 C C . SER A 1 172 ? 13.454 16.311 1.730 1.00 44.41 172 SER A C 1
ATOM 1393 O O . SER A 1 172 ? 12.282 16.200 2.082 1.00 44.41 172 SER A O 1
ATOM 1395 N N . GLN A 1 173 ? 14.466 15.934 2.522 1.00 43.47 173 GLN A N 1
ATOM 1396 C CA . GLN A 1 173 ? 14.296 15.475 3.906 1.00 43.47 173 GLN A CA 1
ATOM 1397 C C . GLN A 1 173 ? 14.282 16.633 4.918 1.00 43.47 173 GLN A C 1
ATOM 1399 O O . GLN A 1 173 ? 13.615 16.523 5.943 1.00 43.47 173 GLN A O 1
ATOM 1404 N N . GLN A 1 174 ? 14.941 17.757 4.625 1.00 42.12 174 GLN A N 1
ATOM 1405 C CA . GLN A 1 174 ? 14.930 18.951 5.477 1.00 42.12 174 GLN A CA 1
ATOM 1406 C C . GLN A 1 174 ? 13.622 19.747 5.349 1.00 42.12 174 GLN A C 1
ATOM 1408 O O . GLN A 1 174 ? 13.121 20.257 6.348 1.00 42.12 174 GLN A O 1
ATOM 1413 N N . ILE A 1 175 ? 12.999 19.764 4.165 1.00 45.78 175 ILE A N 1
ATOM 1414 C CA . ILE A 1 175 ? 11.697 20.421 3.944 1.00 45.78 175 ILE A CA 1
ATOM 1415 C C . ILE A 1 175 ? 10.543 19.699 4.674 1.00 45.78 175 ILE A C 1
ATOM 1417 O O . ILE A 1 175 ? 9.558 20.338 5.027 1.00 45.78 175 ILE A O 1
ATOM 1421 N N . MET A 1 176 ? 10.670 18.404 4.992 1.00 40.31 176 MET A N 1
ATOM 1422 C CA . MET A 1 176 ? 9.684 17.675 5.814 1.00 40.31 176 MET A CA 1
ATOM 1423 C C . MET A 1 176 ? 9.853 17.860 7.334 1.00 40.31 176 MET A C 1
ATOM 1425 O O . MET A 1 176 ? 9.020 17.376 8.091 1.00 40.31 176 MET A O 1
ATOM 1429 N N . MET A 1 177 ? 10.899 18.556 7.796 1.00 41.31 177 MET A N 1
ATOM 1430 C CA . MET A 1 177 ? 11.190 18.772 9.226 1.00 41.31 177 MET A CA 1
ATOM 1431 C C . MET A 1 177 ? 11.076 20.252 9.642 1.00 41.31 177 MET A C 1
ATOM 1433 O O . MET A 1 177 ? 11.522 20.630 10.723 1.00 41.31 177 MET A O 1
ATOM 1437 N N . SER A 1 178 ? 10.530 21.119 8.783 1.00 44.66 178 SER A N 1
ATOM 1438 C CA . SER A 1 178 ? 10.344 22.558 9.055 1.00 44.66 178 SER A CA 1
ATOM 1439 C C . SER A 1 178 ? 8.941 23.074 8.704 1.00 44.66 178 SER A C 1
ATOM 1441 O O . SER A 1 178 ? 8.767 24.272 8.492 1.00 44.66 178 SER A O 1
ATOM 1443 N N . GLY A 1 179 ? 7.951 22.179 8.652 1.00 39.81 179 GLY A N 1
ATOM 1444 C CA . GLY A 1 179 ? 6.525 22.503 8.556 1.00 39.81 179 GLY A CA 1
ATOM 1445 C C . GLY A 1 179 ? 5.771 21.958 9.754 1.00 39.81 179 GLY A C 1
ATOM 1446 O O . GLY A 1 179 ? 6.040 20.787 10.102 1.00 39.81 179 GLY A O 1
#

Foldseek 3Di:
DDDDDDDDDDQDDPPDGQADPVRHGPDDPCVNVVSVVVVVVVVVVVVVVVVVVVVVVVVVVVVVVVVVVVVVVVVVVVVVVVVVCVVPDDPVPDDDPPDDPPPPVPLVVLVVQLVVQPDPDLVSSLVSSLVVCVVPNPDPPVVSVVVVVVSVVSSVVVVVVVVVVVVVVVVVVVVVVPD

Mean predicted aligned error: 17.32 Å

Radius of gyration: 37.79 Å; Cα contacts (8 Å, |Δi|>4): 41; chains: 1; bounding box: 90×61×95 Å

Secondary structure (DSSP, 8-state):
-----------EETTEESB-TTS-B-S-TTHHHHHHHHHHHHHHHHHHHHHHHHHHHHHHHHHHHHHHHHHHHHHHHHHHHHHHHHHT--TTTS----S-------HHHHHHHHHHT--SSHHHHHHHHHHHHHHHH---HHHHHHHHHHHHHHHHHHHHHHHHHHHHHHHHHHGGG--

Organism: Sitophilus oryzae (NCBI:txid7048)

Sequence (179 aa):
MPFVQRVVEPRLLSRVQLFNEDGSVRVNDGELEAVTNFTLCSALKQLASLSLVADDIFKELGDQLKLIYGRCEKVKVKLVVLGDKVEKFDPKKVPVRSGSNELSLTRGFLVDVMKQSGYKRLEDRGTYLREYLEKRTNCPTQNLNELRHIVSHFMAQFKTRWENRTEHLTDSQQIMMSG

Solvent-accessible surface area (backbone atoms only — not comparable to full-atom values): 10803 Å² total; per-residue (Å²): 134,87,78,87,84,78,88,82,78,85,58,61,56,93,95,43,62,40,48,44,99,86,66,47,75,65,62,64,96,58,55,67,57,52,51,53,51,50,52,50,54,50,51,52,51,50,50,54,52,50,52,54,55,50,50,53,54,50,51,53,52,50,52,54,48,52,53,50,50,57,50,49,54,57,48,51,54,50,48,53,57,47,49,57,50,57,74,70,55,57,75,87,76,52,81,77,85,77,82,68,94,70,74,75,80,40,70,66,58,57,52,52,56,34,63,70,63,72,60,88,52,69,67,61,24,52,52,50,44,49,54,54,48,61,71,68,58,81,65,61,75,75,61,50,53,56,51,50,50,54,52,49,55,48,49,52,59,48,47,58,56,47,51,59,53,50,52,55,53,49,52,63,54,51,61,70,73,75,115

pLDDT: mean 79.16, std 16.2, range [39.81, 98.38]